Protein AF-A0A164IQ62-F1 (afdb_monomer_lite)

Foldseek 3Di:
DDDDPDDPPPPPDPDDDDDDDPPPVVVVCCVVPVDDDDFDAQVVDPVSVVLLVVLCVVQPAWDAPPDPPGDTGGSLNVSLVVVVVVQVVCVPPPVNCVVPVDHDTHDDSVSSVVNVVVVVVVVVVCVVVVDPPPPPPPPDDPDDDDDDDPDPPPPPPPVPPPDDDDPDDCPPVDDDPDPDDDDDDDDDDDDDDDDDDDDDDDDDDD

Secondary structure (DSSP, 8-state):
-------------------SS-HHHHHHHHHHHS--S----GGG-HHHHHHHHHHHHH--S-B--SSTTPPPB-HHHHHHHHHHHHHHHHHH-HHHHHHH---PPP--HHHHHHHHHHHHHHHHHHHHHT---------S-SSPPPPPP----------------PPP--TT--------PPP---------------PPPP----

Structure (mmCIF, N/CA/C/O backbone):
data_AF-A0A164IQ62-F1
#
_entry.id   AF-A0A164IQ62-F1
#
loop_
_atom_site.group_PDB
_atom_site.id
_atom_site.type_symbol
_atom_site.label_atom_id
_atom_site.label_alt_id
_atom_site.label_comp_id
_atom_site.label_asym_id
_atom_site.label_entity_id
_atom_site.label_seq_id
_atom_site.pdbx_PDB_ins_code
_atom_site.Cartn_x
_atom_site.Cartn_y
_atom_site.Cartn_z
_atom_site.occupancy
_atom_site.B_iso_or_equiv
_atom_site.auth_seq_id
_atom_site.auth_comp_id
_atom_site.auth_asym_id
_atom_site.auth_atom_id
_atom_site.pdbx_PDB_model_num
ATOM 1 N N . ALA A 1 1 ? 5.722 6.082 36.849 1.00 45.12 1 ALA A N 1
ATOM 2 C CA . ALA A 1 1 ? 6.768 5.046 36.787 1.00 45.12 1 ALA A CA 1
ATOM 3 C C . ALA A 1 1 ? 6.306 3.962 35.828 1.00 45.12 1 ALA A C 1
ATOM 5 O O . ALA A 1 1 ? 5.262 3.400 36.099 1.00 45.12 1 ALA A O 1
ATOM 6 N N . TYR A 1 2 ? 6.990 3.796 34.691 1.00 35.50 2 TYR A N 1
ATOM 7 C CA . TYR A 1 2 ? 7.317 2.539 33.993 1.00 35.50 2 TYR A CA 1
ATOM 8 C C . TYR A 1 2 ? 8.105 2.935 32.733 1.00 35.50 2 TYR A C 1
ATOM 10 O O . TYR A 1 2 ? 7.567 3.481 31.775 1.00 35.50 2 TYR A O 1
ATOM 18 N N . TYR A 1 3 ? 9.420 2.751 32.826 1.00 43.00 3 TYR A N 1
ATOM 19 C CA . TYR A 1 3 ? 10.406 2.859 31.755 1.00 43.00 3 TYR A CA 1
ATOM 20 C C . TYR A 1 3 ? 10.262 1.670 30.807 1.00 43.00 3 TYR A C 1
ATOM 22 O O . TYR A 1 3 ? 10.355 0.561 31.315 1.00 43.00 3 TYR A O 1
ATOM 30 N N . ILE A 1 4 ? 10.180 1.885 29.484 1.00 41.50 4 ILE A N 1
ATOM 31 C CA . ILE A 1 4 ? 10.853 1.039 28.473 1.00 41.50 4 ILE A CA 1
ATOM 32 C C . ILE A 1 4 ? 11.205 1.915 27.252 1.00 41.50 4 ILE A C 1
ATOM 34 O O . ILE A 1 4 ? 10.472 1.975 26.269 1.00 41.50 4 ILE A O 1
ATOM 38 N N . PHE A 1 5 ? 12.351 2.597 27.309 1.00 38.94 5 PHE A N 1
ATOM 39 C CA . PHE A 1 5 ? 13.095 2.966 26.103 1.00 38.94 5 PHE A CA 1
ATOM 40 C C . PHE A 1 5 ? 13.865 1.716 25.673 1.00 38.94 5 PHE A C 1
ATOM 42 O O . PHE A 1 5 ? 14.849 1.352 26.313 1.00 38.94 5 PHE A O 1
ATOM 49 N N . THR A 1 6 ? 13.416 1.024 24.627 1.00 41.62 6 THR A N 1
ATOM 50 C CA . THR A 1 6 ? 14.267 0.031 23.964 1.00 41.62 6 THR A CA 1
ATOM 51 C C . THR A 1 6 ? 15.108 0.740 22.915 1.00 41.62 6 THR A C 1
ATOM 53 O O . THR A 1 6 ? 14.620 1.263 21.917 1.00 41.62 6 THR A O 1
ATOM 56 N N . ASN A 1 7 ? 16.395 0.788 23.239 1.00 36.53 7 ASN A N 1
ATOM 57 C CA . ASN A 1 7 ? 17.534 1.109 22.397 1.00 36.53 7 ASN A CA 1
ATOM 58 C C . ASN A 1 7 ? 17.365 0.530 20.981 1.00 36.53 7 ASN A C 1
ATOM 60 O O . ASN A 1 7 ? 17.395 -0.687 20.799 1.00 36.53 7 ASN A O 1
ATOM 64 N N . ILE A 1 8 ? 17.225 1.393 19.976 1.00 41.62 8 ILE A N 1
ATOM 65 C CA . ILE A 1 8 ? 17.477 1.011 18.585 1.00 41.62 8 ILE A CA 1
ATOM 66 C C . ILE A 1 8 ? 18.976 1.210 18.386 1.00 41.62 8 ILE A C 1
ATOM 68 O O . ILE A 1 8 ? 19.434 2.294 18.029 1.00 41.62 8 ILE A O 1
ATOM 72 N N . GLU A 1 9 ? 19.758 0.175 18.694 1.00 38.47 9 GLU A N 1
ATOM 73 C CA . GLU A 1 9 ? 21.160 0.145 18.295 1.00 38.47 9 GLU A CA 1
ATOM 74 C C . GLU A 1 9 ? 21.238 0.234 16.769 1.00 38.47 9 GLU A C 1
ATOM 76 O O . GLU A 1 9 ? 20.681 -0.587 16.033 1.00 38.47 9 GLU A O 1
ATOM 81 N N . ALA A 1 10 ? 21.932 1.265 16.294 1.00 42.97 10 ALA A N 1
ATOM 82 C CA . ALA A 1 10 ? 22.236 1.474 14.893 1.00 42.97 10 ALA A CA 1
ATOM 83 C C . ALA A 1 10 ? 23.062 0.292 14.364 1.00 42.97 10 ALA A C 1
ATOM 85 O O . ALA A 1 10 ? 24.281 0.222 14.533 1.00 42.97 10 ALA A O 1
ATOM 86 N N . PHE A 1 11 ? 22.386 -0.643 13.700 1.00 38.88 11 PHE A N 1
ATOM 87 C CA . PHE A 1 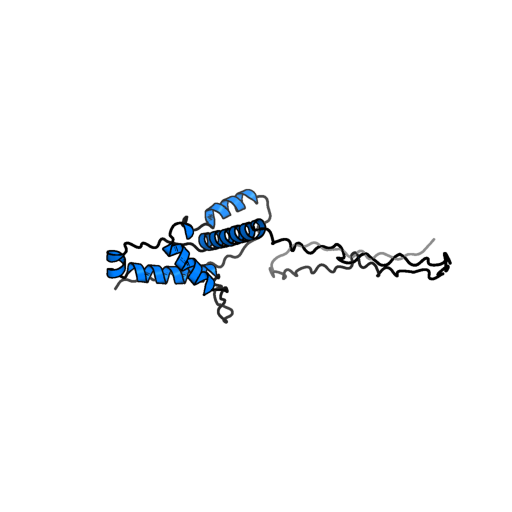11 ? 22.994 -1.821 13.096 1.00 38.88 11 PHE A CA 1
ATOM 88 C C . PHE A 1 11 ? 23.807 -1.398 11.859 1.00 38.88 11 PHE A C 1
ATOM 90 O O . PHE A 1 11 ? 23.338 -1.447 10.719 1.00 38.88 11 PHE A O 1
ATOM 97 N N . LYS A 1 12 ? 25.052 -0.952 12.071 1.00 42.19 12 LYS A N 1
ATOM 98 C CA . LYS A 1 12 ? 26.044 -0.731 11.008 1.00 42.19 12 LYS A CA 1
ATOM 99 C C . LYS A 1 12 ? 26.350 -2.070 10.327 1.00 42.19 12 LYS A C 1
ATOM 101 O O . LYS A 1 12 ? 27.271 -2.783 10.709 1.00 42.19 12 LYS A O 1
ATOM 106 N N . ARG A 1 13 ? 25.586 -2.425 9.288 1.00 41.25 13 ARG A N 1
ATOM 107 C CA . ARG A 1 13 ? 25.905 -3.565 8.414 1.00 41.25 13 ARG A CA 1
ATOM 108 C C . ARG A 1 13 ? 27.118 -3.223 7.551 1.00 41.25 13 ARG A C 1
ATOM 110 O O . ARG A 1 13 ? 26.986 -2.634 6.481 1.00 41.25 13 ARG A O 1
ATOM 117 N N . GLN A 1 14 ? 28.304 -3.617 8.002 1.00 41.56 14 GLN A N 1
ATOM 118 C CA . GLN A 1 14 ? 29.452 -3.787 7.118 1.00 41.56 14 GLN A CA 1
ATOM 119 C C . GLN A 1 14 ? 29.208 -5.032 6.256 1.00 41.56 14 GLN A C 1
ATOM 121 O O . GLN A 1 14 ? 29.200 -6.158 6.746 1.00 41.56 14 GLN A O 1
ATOM 126 N N . PHE A 1 15 ? 28.971 -4.839 4.959 1.00 38.03 15 PHE A N 1
ATOM 127 C CA . PHE A 1 15 ? 28.887 -5.951 4.016 1.00 38.03 15 PHE A CA 1
ATOM 128 C C . PHE A 1 15 ? 30.298 -6.452 3.693 1.00 38.03 15 PHE A C 1
ATOM 130 O O . PHE A 1 15 ? 30.934 -5.977 2.750 1.00 38.03 15 PHE A O 1
ATOM 137 N N . SER A 1 16 ? 30.782 -7.428 4.463 1.00 44.75 16 SER A N 1
ATOM 138 C CA . SER A 1 16 ? 31.948 -8.221 4.069 1.00 44.75 16 SER A CA 1
ATOM 139 C C . SER A 1 16 ? 31.566 -9.101 2.877 1.00 44.75 16 SER A C 1
ATOM 141 O O . SER A 1 16 ? 30.703 -9.976 2.972 1.00 44.75 16 SER A O 1
ATOM 143 N N . ARG A 1 17 ? 32.172 -8.837 1.714 1.00 44.44 17 ARG A N 1
ATOM 144 C CA . ARG A 1 17 ? 32.033 -9.694 0.532 1.00 44.44 17 ARG A CA 1
ATOM 145 C C . ARG A 1 17 ? 32.986 -10.877 0.667 1.00 44.44 17 ARG A C 1
ATOM 147 O O . ARG A 1 17 ? 34.108 -10.821 0.174 1.00 44.44 17 ARG A O 1
ATOM 154 N N . TYR A 1 18 ? 32.520 -11.955 1.289 1.00 41.59 18 TYR A N 1
ATOM 155 C CA . TYR A 1 18 ? 33.201 -13.242 1.194 1.00 41.59 18 TYR A CA 1
ATOM 156 C C . TYR A 1 18 ? 33.068 -13.792 -0.233 1.00 41.59 18 TYR A C 1
ATOM 158 O O . TYR A 1 18 ? 31.967 -13.983 -0.755 1.00 41.59 18 TYR A O 1
ATOM 166 N N . LYS A 1 19 ? 34.215 -14.012 -0.883 1.00 52.00 19 LYS A N 1
ATOM 167 C CA . LYS A 1 19 ? 34.331 -14.836 -2.088 1.00 52.00 19 LYS A CA 1
ATOM 168 C C . LYS A 1 19 ? 34.210 -16.301 -1.665 1.00 52.00 19 LYS A C 1
ATOM 170 O O . LYS A 1 19 ? 35.046 -16.747 -0.892 1.00 52.00 19 LYS A O 1
ATOM 175 N N . SER A 1 20 ? 33.212 -17.011 -2.194 1.00 51.22 20 SER A N 1
ATOM 176 C CA . SER A 1 20 ? 33.228 -18.448 -2.543 1.00 51.22 20 SER A CA 1
ATOM 177 C C . SER A 1 20 ? 31.846 -19.097 -2.346 1.00 51.22 20 SER A C 1
ATOM 179 O O . SER A 1 20 ? 31.269 -19.074 -1.264 1.00 51.22 20 SER A O 1
ATOM 181 N N . GLY A 1 21 ? 31.313 -19.682 -3.422 1.00 51.41 21 GLY A N 1
ATOM 182 C CA . GLY A 1 21 ? 30.577 -20.953 -3.380 1.00 51.41 21 GLY A CA 1
ATOM 183 C C . GLY A 1 21 ? 29.133 -21.039 -2.865 1.00 51.41 21 GLY A C 1
ATOM 184 O O . GLY A 1 21 ? 28.559 -22.113 -3.001 1.00 51.41 21 GLY A O 1
ATOM 185 N N . HIS A 1 22 ? 28.507 -20.006 -2.289 1.00 52.81 22 HIS A N 1
ATOM 186 C CA . HIS A 1 22 ? 27.165 -20.136 -1.663 1.00 52.81 22 HIS A CA 1
ATOM 187 C C . HIS A 1 22 ? 26.100 -19.154 -2.186 1.00 52.81 22 HIS A C 1
ATOM 189 O O . HIS A 1 22 ? 25.271 -18.653 -1.431 1.00 52.81 22 HIS A O 1
ATOM 195 N N . LEU A 1 23 ? 26.062 -18.890 -3.496 1.00 58.72 23 LEU A N 1
ATOM 196 C CA . LEU A 1 23 ? 25.044 -18.002 -4.088 1.00 58.72 23 LEU A CA 1
ATOM 197 C C . LEU A 1 23 ? 23.604 -18.467 -3.795 1.00 58.72 23 LEU A C 1
ATOM 199 O O . LEU A 1 23 ? 22.754 -17.638 -3.478 1.00 58.72 23 LEU A O 1
ATOM 203 N N . GLY A 1 24 ? 23.34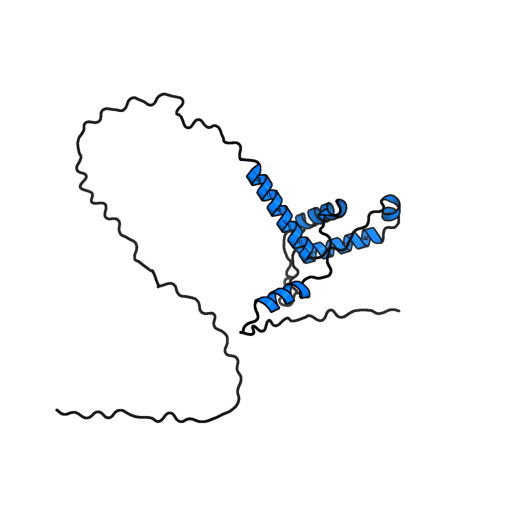6 -19.779 -3.835 1.00 59.22 24 GLY A N 1
ATOM 204 C CA . GLY A 1 24 ? 22.019 -20.345 -3.566 1.00 59.22 24 GLY A CA 1
ATOM 205 C C . GLY A 1 24 ? 21.612 -20.267 -2.094 1.00 59.22 24 GLY A C 1
ATOM 206 O O . GLY A 1 24 ? 20.539 -19.769 -1.777 1.00 59.22 24 GLY A O 1
ATOM 207 N N . GLN A 1 25 ? 22.490 -20.683 -1.177 1.00 61.72 25 GLN A N 1
ATOM 208 C CA . GLN A 1 25 ? 22.178 -20.688 0.256 1.00 61.72 25 GLN A CA 1
ATOM 209 C C . GLN A 1 25 ? 22.067 -19.276 0.833 1.00 61.72 25 GLN A C 1
ATOM 211 O O . GLN A 1 25 ? 21.203 -19.027 1.667 1.00 61.72 25 GLN A O 1
ATOM 216 N N . GLU A 1 26 ? 22.885 -18.329 0.370 1.00 58.50 26 GLU A N 1
ATOM 217 C CA . GLU A 1 26 ? 22.769 -16.930 0.784 1.00 58.50 26 GLU A CA 1
ATOM 218 C C . GLU A 1 26 ? 21.533 -16.254 0.178 1.00 58.50 26 GLU A C 1
ATOM 220 O O . GLU A 1 26 ? 20.931 -15.407 0.832 1.00 58.50 26 GLU A O 1
ATOM 225 N N . ALA A 1 27 ? 21.087 -16.647 -1.023 1.00 58.16 27 ALA A N 1
ATOM 226 C CA . ALA A 1 27 ? 19.799 -16.207 -1.561 1.00 58.16 27 ALA A CA 1
ATOM 227 C C . ALA A 1 27 ? 18.627 -16.753 -0.729 1.00 58.16 27 ALA A C 1
ATOM 229 O O . ALA A 1 27 ? 17.764 -15.977 -0.323 1.00 58.16 27 ALA A O 1
ATOM 230 N N . THR A 1 28 ? 18.635 -18.044 -0.385 1.00 56.97 28 THR A N 1
ATOM 231 C CA . THR A 1 28 ? 17.611 -18.666 0.471 1.00 56.97 28 THR A CA 1
ATOM 232 C C . THR A 1 28 ? 17.599 -18.065 1.878 1.00 56.97 28 THR A C 1
ATOM 234 O O . THR A 1 28 ? 16.533 -17.716 2.386 1.00 56.97 28 THR A O 1
ATOM 237 N N . LYS A 1 29 ? 18.770 -17.854 2.494 1.00 57.69 29 LYS A N 1
ATOM 238 C CA . LYS A 1 29 ? 18.884 -17.164 3.787 1.00 57.69 29 LYS A CA 1
ATOM 239 C C . LYS A 1 29 ? 18.407 -15.719 3.689 1.00 57.69 29 LYS A C 1
ATOM 241 O O . LYS A 1 29 ? 17.693 -15.274 4.575 1.00 57.69 29 LYS A O 1
ATOM 246 N N . ARG A 1 30 ? 18.713 -14.983 2.614 1.00 55.97 30 ARG A N 1
ATOM 247 C CA . ARG A 1 30 ? 18.157 -13.634 2.395 1.00 55.97 30 ARG A CA 1
ATOM 248 C C . ARG A 1 30 ? 16.632 -13.668 2.276 1.00 55.97 30 ARG A C 1
ATOM 250 O O . ARG A 1 30 ? 15.984 -12.850 2.916 1.00 55.97 30 ARG A O 1
ATOM 257 N N . CYS A 1 31 ? 16.052 -14.632 1.559 1.00 54.91 31 CYS A N 1
ATOM 258 C CA . CYS A 1 31 ? 14.596 -14.793 1.476 1.00 54.91 31 CYS A CA 1
ATOM 259 C C . CYS A 1 31 ? 13.945 -15.020 2.849 1.00 54.91 31 CYS A C 1
ATOM 261 O O . CYS A 1 31 ? 12.863 -14.493 3.090 1.00 54.91 31 CYS A O 1
ATOM 263 N N . PHE A 1 32 ? 14.607 -15.753 3.748 1.00 51.09 32 PHE A N 1
ATOM 264 C CA . PHE A 1 32 ? 14.069 -16.067 5.074 1.00 51.09 32 PHE A CA 1
ATOM 265 C C . PHE A 1 32 ? 14.390 -15.014 6.150 1.00 51.09 32 PHE A C 1
ATOM 267 O O . PHE A 1 32 ? 13.616 -14.834 7.081 1.00 51.09 32 PHE A O 1
ATOM 274 N N . VAL A 1 33 ? 15.515 -14.300 6.030 1.00 53.16 33 VAL A N 1
ATOM 275 C CA . VAL A 1 33 ? 16.053 -13.414 7.082 1.00 53.16 33 VAL A CA 1
ATOM 276 C C . VAL A 1 33 ? 15.764 -11.929 6.819 1.00 53.16 33 VAL A C 1
ATOM 278 O O . VAL A 1 33 ? 15.836 -11.125 7.745 1.00 53.16 33 VAL A O 1
ATOM 281 N N . SER A 1 34 ? 15.402 -11.518 5.594 1.00 52.97 34 SER A N 1
ATOM 282 C CA . SER A 1 34 ? 15.080 -10.103 5.309 1.00 52.97 34 SER A CA 1
ATOM 283 C C . SER A 1 34 ? 13.588 -9.774 5.218 1.00 52.97 34 SER A C 1
ATOM 285 O O . SER A 1 34 ? 13.234 -8.609 5.046 1.00 52.97 34 SER A O 1
ATOM 287 N N . GLY A 1 35 ? 12.705 -10.769 5.301 1.00 52.31 35 GLY A N 1
ATOM 288 C CA . GLY A 1 35 ? 11.263 -10.554 5.308 1.00 52.31 35 GLY A CA 1
ATOM 289 C C . GLY A 1 35 ? 10.756 -10.437 6.737 1.00 52.31 35 GLY A C 1
ATOM 290 O O . GLY A 1 35 ? 10.571 -11.454 7.393 1.00 52.31 35 GLY A O 1
ATOM 291 N N . GLY A 1 36 ? 10.520 -9.216 7.226 1.00 58.94 36 GLY A N 1
ATOM 292 C CA . GLY A 1 36 ? 9.733 -9.024 8.450 1.00 58.94 36 GLY A CA 1
ATOM 293 C C . GLY A 1 36 ? 8.388 -9.763 8.375 1.00 58.94 36 GLY A C 1
ATOM 294 O O . GLY A 1 36 ? 7.945 -10.119 7.280 1.00 58.94 36 GLY A O 1
ATOM 295 N N . SER A 1 37 ? 7.752 -9.991 9.531 1.00 59.12 37 SER A N 1
ATOM 296 C CA . SER A 1 37 ? 6.530 -10.798 9.695 1.00 59.12 37 SER A CA 1
ATOM 297 C C . SER A 1 37 ? 5.554 -10.654 8.525 1.00 59.12 37 SER A C 1
ATOM 299 O O . SER A 1 37 ? 5.267 -9.518 8.149 1.00 59.12 37 SER A O 1
ATOM 301 N N . PRO A 1 38 ? 5.025 -11.747 7.948 1.00 61.34 38 PRO A N 1
ATOM 302 C CA . PRO A 1 38 ? 4.181 -11.678 6.759 1.00 61.34 38 PRO A CA 1
ATOM 303 C C . PRO A 1 38 ? 3.040 -10.677 6.968 1.00 61.34 38 PRO A C 1
ATOM 305 O O . PRO A 1 38 ? 2.222 -10.818 7.873 1.00 61.34 38 PRO A O 1
ATOM 308 N N . SER A 1 39 ? 3.023 -9.632 6.143 1.00 77.38 39 SER A N 1
ATOM 309 C CA . SER A 1 39 ? 2.029 -8.564 6.205 1.00 77.38 39 SER A CA 1
ATOM 310 C C . SER A 1 39 ? 1.097 -8.661 5.007 1.00 77.38 39 SER A C 1
ATOM 312 O O . SER A 1 39 ? 1.530 -8.950 3.887 1.00 77.38 39 SER A O 1
ATOM 314 N N . LEU A 1 40 ? -0.192 -8.429 5.257 1.00 86.44 40 LEU A N 1
ATOM 315 C CA . LEU A 1 40 ? -1.224 -8.431 4.229 1.00 86.44 40 LEU A CA 1
ATOM 316 C C . LEU A 1 40 ? -1.021 -7.244 3.273 1.00 86.44 40 LEU A C 1
ATOM 318 O O . LEU A 1 40 ? -0.678 -6.147 3.719 1.00 86.44 40 LEU A O 1
ATOM 322 N N . PRO A 1 41 ? -1.243 -7.421 1.959 1.00 87.31 41 PRO A N 1
ATOM 323 C CA . PRO A 1 41 ? -1.184 -6.305 1.030 1.00 87.31 41 PRO A CA 1
ATOM 324 C C . PRO A 1 41 ? -2.359 -5.342 1.271 1.00 87.31 41 PRO A C 1
ATOM 326 O O .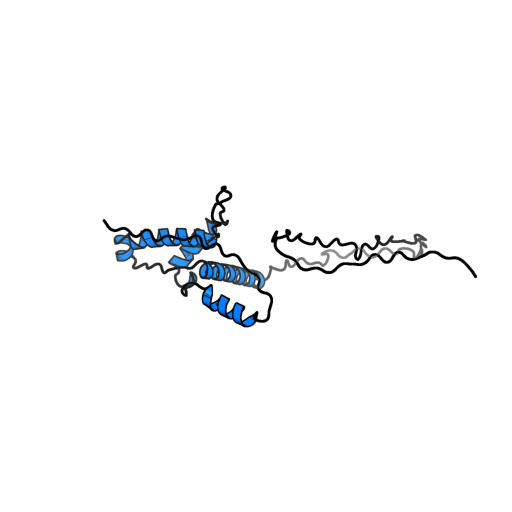 PRO A 1 41 ? -3.452 -5.802 1.620 1.00 87.31 41 PRO A O 1
ATOM 329 N N . PRO A 1 42 ? -2.181 -4.029 1.023 1.00 92.00 42 PRO A N 1
ATOM 330 C CA . PRO A 1 42 ? -3.231 -3.026 1.212 1.00 92.00 42 PRO A CA 1
ATOM 331 C C . PRO A 1 42 ? -4.564 -3.374 0.537 1.00 92.00 42 PRO A C 1
ATOM 333 O O . PRO A 1 42 ? -5.613 -3.153 1.130 1.00 92.00 42 PRO A O 1
ATOM 336 N N . SER A 1 43 ? -4.543 -4.038 -0.625 1.00 91.06 43 SER A N 1
ATOM 337 C CA . SER A 1 43 ? -5.755 -4.464 -1.348 1.00 91.06 43 SER A CA 1
ATOM 338 C C . SER A 1 43 ? -6.665 -5.453 -0.602 1.00 91.06 43 SER A C 1
ATOM 340 O O . SER A 1 43 ? -7.743 -5.771 -1.097 1.00 91.06 43 SER A O 1
ATOM 342 N N . LYS A 1 44 ? -6.277 -5.969 0.575 1.00 91.00 44 LYS A N 1
ATOM 343 C CA . LYS A 1 44 ? -7.171 -6.787 1.416 1.00 91.00 44 LYS A CA 1
ATOM 344 C C . LYS A 1 44 ? -8.253 -5.972 2.131 1.00 91.00 44 LYS A C 1
ATOM 346 O O . LYS A 1 44 ? -9.261 -6.553 2.514 1.00 91.00 44 LYS A O 1
ATOM 351 N N . SER A 1 45 ? -8.081 -4.660 2.295 1.00 92.25 45 SER A N 1
ATOM 352 C CA . SER A 1 45 ? -9.104 -3.773 2.860 1.00 92.25 45 SER A CA 1
ATOM 353 C C . SER A 1 45 ? -9.187 -2.489 2.050 1.00 92.25 45 SER A C 1
ATOM 355 O O . SER A 1 45 ? -8.179 -1.823 1.841 1.00 92.25 45 SER A O 1
ATOM 357 N N . ARG A 1 46 ? -10.398 -2.101 1.636 1.00 92.81 46 ARG A N 1
ATOM 358 C CA . ARG A 1 46 ? -10.610 -0.880 0.839 1.00 92.81 46 ARG A CA 1
ATOM 359 C C . ARG A 1 46 ? -10.221 0.387 1.585 1.00 92.81 46 ARG A C 1
ATOM 361 O O . ARG A 1 46 ? -9.689 1.305 0.975 1.00 92.81 46 ARG A O 1
ATOM 368 N N . VAL A 1 47 ? -10.431 0.412 2.900 1.00 93.31 47 VAL A N 1
ATOM 369 C CA . VAL A 1 47 ? -10.025 1.540 3.747 1.00 93.31 47 VAL A CA 1
ATOM 370 C C . VAL A 1 47 ? -8.502 1.638 3.792 1.00 93.31 47 VAL A C 1
ATOM 372 O O . VAL A 1 47 ? -7.941 2.710 3.592 1.00 93.31 47 VAL A O 1
ATOM 375 N N . VAL A 1 48 ? -7.826 0.505 3.997 1.00 93.94 48 VAL A N 1
ATOM 376 C CA . VAL A 1 48 ? -6.361 0.456 4.036 1.00 93.94 48 VAL A CA 1
ATOM 377 C C . VAL A 1 48 ? -5.764 0.839 2.683 1.00 93.94 48 VAL A C 1
ATOM 379 O O . VAL A 1 48 ? -4.857 1.662 2.623 1.00 93.94 48 VAL A O 1
ATOM 382 N N . GLU A 1 49 ? -6.298 0.284 1.596 1.00 94.62 49 GLU A N 1
ATOM 383 C CA . GLU A 1 49 ? -5.911 0.617 0.228 1.00 94.62 49 GLU A CA 1
ATOM 384 C C . GLU A 1 49 ? -6.063 2.116 -0.053 1.00 94.62 49 GLU A C 1
ATOM 386 O O . GLU A 1 49 ? -5.106 2.739 -0.509 1.00 94.62 49 GLU A O 1
ATOM 391 N N . ALA A 1 50 ? -7.210 2.712 0.287 1.00 94.75 50 ALA A N 1
ATOM 392 C CA . ALA A 1 50 ? -7.463 4.137 0.089 1.00 94.75 50 ALA A CA 1
ATOM 393 C C . ALA A 1 50 ? -6.469 5.020 0.861 1.00 94.75 50 ALA A C 1
ATOM 395 O O . ALA A 1 50 ? -5.883 5.932 0.277 1.00 94.75 50 ALA A O 1
ATOM 396 N N . ILE A 1 51 ? -6.215 4.708 2.138 1.00 94.81 51 ILE A N 1
ATOM 397 C CA . ILE A 1 51 ? -5.223 5.426 2.953 1.00 94.81 51 ILE A CA 1
ATOM 398 C C . ILE A 1 51 ? -3.831 5.298 2.326 1.00 94.81 51 ILE A C 1
ATOM 400 O O . ILE A 1 51 ? -3.124 6.293 2.176 1.00 94.81 51 ILE A O 1
ATOM 404 N N . CYS A 1 52 ? -3.424 4.090 1.926 1.00 94.31 52 CYS A N 1
ATOM 405 C CA . CYS A 1 52 ? -2.119 3.873 1.309 1.00 94.31 52 CYS A CA 1
ATOM 406 C C . CYS A 1 52 ? -1.968 4.627 -0.018 1.00 94.31 52 CYS A C 1
ATOM 408 O O . CYS A 1 52 ? -0.915 5.218 -0.243 1.00 94.31 52 CYS A O 1
ATOM 410 N N . VAL A 1 53 ? -2.990 4.645 -0.880 1.00 94.38 53 VAL A N 1
ATOM 411 C CA . VAL A 1 53 ? -2.978 5.426 -2.131 1.00 94.38 53 VAL A CA 1
ATOM 412 C C . VAL A 1 53 ? -2.845 6.920 -1.839 1.00 94.38 53 VAL A C 1
ATOM 414 O O . VAL A 1 53 ? -1.996 7.583 -2.433 1.00 94.38 53 VAL A O 1
ATOM 417 N N . GLN A 1 54 ? -3.616 7.441 -0.884 1.00 96.12 54 GLN A N 1
ATOM 418 C CA . GLN A 1 54 ? -3.554 8.849 -0.498 1.00 96.12 54 GLN A CA 1
ATOM 419 C C . GLN A 1 54 ? -2.163 9.235 0.026 1.00 96.12 54 GLN A C 1
ATOM 421 O O . GLN A 1 54 ? -1.571 10.202 -0.451 1.00 96.12 54 GLN A O 1
ATOM 426 N N . LEU A 1 55 ? -1.595 8.433 0.932 1.00 95.00 55 LEU A N 1
ATOM 427 C CA . LEU A 1 55 ? -0.249 8.661 1.466 1.00 95.00 55 LEU A CA 1
ATOM 428 C C . LEU A 1 55 ? 0.840 8.530 0.394 1.00 95.00 55 LEU A C 1
ATOM 430 O O . LEU A 1 55 ? 1.841 9.238 0.450 1.00 95.00 55 LEU A O 1
ATOM 434 N N . MET A 1 56 ? 0.671 7.638 -0.587 1.00 92.75 56 MET A N 1
ATOM 435 C CA . MET A 1 56 ? 1.610 7.511 -1.707 1.00 92.75 56 MET A CA 1
ATOM 436 C C . MET A 1 56 ? 1.608 8.740 -2.617 1.00 92.75 56 MET A C 1
ATOM 438 O O . MET A 1 56 ? 2.671 9.085 -3.140 1.00 92.75 56 MET A O 1
ATOM 442 N N . ASN A 1 57 ? 0.453 9.387 -2.792 1.00 93.06 57 ASN A N 1
ATOM 443 C CA . ASN A 1 57 ? 0.324 10.620 -3.568 1.00 93.06 57 ASN A CA 1
ATOM 444 C C . ASN A 1 57 ? 0.914 11.826 -2.822 1.00 93.06 57 ASN A C 1
ATOM 446 O O . ASN A 1 57 ? 1.541 12.680 -3.440 1.00 93.06 57 ASN A O 1
ATOM 450 N N . GLU A 1 58 ? 0.766 11.875 -1.495 1.00 94.06 58 GLU A N 1
ATOM 451 C CA . GLU A 1 58 ? 1.351 12.927 -0.652 1.00 94.06 58 GLU A CA 1
ATOM 452 C C . GLU A 1 58 ? 2.879 12.774 -0.513 1.00 94.06 58 GLU A C 1
ATOM 454 O O . GLU A 1 58 ? 3.634 13.743 -0.602 1.00 94.06 58 GLU A O 1
ATOM 459 N N . ILE A 1 59 ? 3.363 11.542 -0.320 1.00 91.69 59 ILE A N 1
ATOM 460 C CA . ILE A 1 59 ? 4.777 11.235 -0.077 1.00 91.69 59 ILE A CA 1
ATOM 461 C C . ILE A 1 59 ? 5.410 10.712 -1.367 1.00 91.69 59 ILE A C 1
ATOM 463 O O . ILE A 1 59 ? 5.473 9.505 -1.620 1.00 91.69 59 ILE A O 1
ATOM 467 N N . THR A 1 60 ? 5.929 11.627 -2.182 1.00 87.94 60 THR A N 1
ATOM 468 C CA . THR A 1 60 ? 6.517 11.305 -3.493 1.00 87.94 60 THR A CA 1
ATOM 469 C C . THR A 1 60 ? 7.981 10.869 -3.420 1.00 87.94 60 THR A C 1
ATOM 471 O O . THR A 1 60 ? 8.414 10.047 -4.228 1.00 87.94 60 THR A O 1
ATOM 474 N N . SER A 1 61 ? 8.746 11.350 -2.434 1.00 82.88 61 SER A N 1
ATOM 475 C CA . SER A 1 61 ? 10.198 11.151 -2.367 1.00 82.88 61 SER A CA 1
ATOM 476 C C . SER A 1 61 ? 10.693 10.539 -1.044 1.00 82.88 61 SER A C 1
ATOM 478 O O . SER A 1 61 ? 10.125 10.783 0.032 1.00 82.88 61 SER A O 1
ATOM 480 N N . PRO A 1 62 ? 11.767 9.722 -1.096 1.00 84.88 62 PRO A N 1
ATOM 481 C CA . PRO A 1 62 ? 12.504 9.328 0.100 1.00 84.88 62 PRO A CA 1
ATOM 482 C C . PRO A 1 62 ? 13.159 10.558 0.737 1.00 84.88 62 PRO A C 1
ATOM 484 O O . PRO A 1 62 ? 13.493 11.523 0.050 1.00 84.88 62 PRO A O 1
ATOM 487 N N . THR A 1 63 ? 13.369 10.521 2.051 1.00 81.38 63 THR A N 1
ATOM 488 C CA . THR A 1 63 ? 13.960 11.650 2.778 1.00 81.38 63 THR A CA 1
ATOM 489 C C . THR A 1 63 ? 15.313 11.261 3.337 1.00 81.38 63 THR A C 1
ATOM 491 O O . THR A 1 63 ? 15.467 10.244 4.009 1.00 81.38 63 THR A O 1
ATOM 494 N N . ARG A 1 64 ? 16.290 12.129 3.099 1.00 74.06 64 ARG A N 1
ATOM 495 C CA . ARG A 1 64 ? 17.539 12.175 3.848 1.00 74.06 64 ARG A CA 1
ATOM 496 C C . ARG A 1 64 ? 17.525 13.503 4.587 1.00 74.06 64 ARG A C 1
ATOM 498 O O . ARG A 1 64 ? 17.296 14.528 3.944 1.00 74.06 64 ARG A O 1
ATOM 505 N N . LYS A 1 65 ? 17.682 13.516 5.914 1.00 70.31 65 LYS A N 1
ATOM 506 C CA . LYS A 1 65 ? 17.809 14.814 6.595 1.00 70.31 65 LYS A CA 1
ATOM 507 C C . LYS A 1 65 ? 19.125 15.456 6.117 1.00 70.31 65 LYS A C 1
ATOM 509 O O . LYS A 1 65 ? 20.046 14.767 5.685 1.00 70.31 65 LYS A O 1
ATOM 514 N N . SER A 1 66 ? 19.210 16.782 6.128 1.00 65.00 66 SER A N 1
ATOM 515 C CA . SER A 1 66 ? 20.361 17.516 5.570 1.00 65.00 66 SER A CA 1
ATOM 516 C C . SER A 1 66 ? 21.696 17.188 6.253 1.00 65.00 66 SER A C 1
ATOM 518 O O . SER A 1 66 ? 22.756 17.441 5.687 1.00 65.00 66 SER A O 1
ATOM 520 N N . ASN A 1 67 ? 21.660 16.609 7.455 1.00 70.50 67 ASN A N 1
ATOM 521 C CA . ASN A 1 67 ? 22.857 16.269 8.211 1.00 70.50 67 ASN A CA 1
ATOM 522 C C . ASN A 1 67 ? 23.522 14.999 7.669 1.00 70.50 67 ASN A C 1
ATOM 524 O O . ASN A 1 67 ? 22.861 13.996 7.383 1.00 70.50 67 ASN A O 1
ATOM 528 N N . LYS A 1 68 ? 24.855 15.049 7.576 1.00 62.78 68 LYS A N 1
ATOM 529 C CA . LYS A 1 68 ? 25.728 13.984 7.056 1.00 62.78 68 LYS A CA 1
ATOM 530 C C . LYS A 1 68 ? 25.561 12.651 7.803 1.00 62.78 68 LYS A C 1
ATOM 532 O O . LYS A 1 68 ? 25.683 11.604 7.172 1.00 62.78 68 LYS A O 1
ATOM 537 N N . ASP A 1 69 ? 25.179 12.717 9.080 1.00 69.12 69 ASP A N 1
ATOM 538 C CA . ASP A 1 69 ? 24.930 11.569 9.967 1.00 69.12 69 ASP A CA 1
ATOM 539 C C . ASP A 1 69 ? 23.461 11.136 10.037 1.00 69.12 69 ASP A C 1
ATOM 541 O O . ASP A 1 69 ? 23.099 10.264 10.824 1.00 69.12 69 ASP A O 1
ATOM 545 N N . SER A 1 70 ? 22.579 11.754 9.251 1.00 67.75 70 SER A N 1
ATOM 546 C CA . SER A 1 70 ? 21.170 11.398 9.315 1.00 67.75 70 SER A CA 1
ATOM 547 C C . SER A 1 70 ? 20.866 10.078 8.617 1.00 67.75 70 SER A C 1
ATOM 549 O O . SER A 1 70 ? 21.336 9.794 7.510 1.00 67.75 70 SER A O 1
ATOM 551 N N . GLU A 1 71 ? 20.030 9.288 9.284 1.00 79.19 71 GLU A N 1
ATOM 552 C CA . GLU A 1 71 ? 19.549 8.016 8.776 1.00 79.19 71 GLU A CA 1
ATOM 553 C C . GLU A 1 71 ? 18.704 8.227 7.514 1.00 79.19 71 GLU A C 1
ATOM 555 O O . GLU A 1 71 ? 17.807 9.075 7.458 1.00 79.19 71 GLU A O 1
ATOM 560 N N . TYR A 1 72 ? 19.028 7.462 6.471 1.00 81.88 72 TYR A N 1
ATOM 561 C CA . TYR A 1 72 ? 18.235 7.415 5.253 1.00 81.88 72 TYR A CA 1
ATOM 562 C C . TYR A 1 72 ? 16.897 6.744 5.559 1.00 81.88 72 TYR A C 1
ATOM 564 O O . TYR A 1 72 ? 16.871 5.584 5.967 1.00 81.88 72 TYR A O 1
ATOM 572 N N . VAL A 1 73 ? 15.793 7.444 5.298 1.00 84.06 73 VAL A N 1
ATOM 573 C CA . VAL A 1 73 ? 14.455 6.864 5.419 1.00 84.06 73 VAL A CA 1
ATOM 574 C C . VAL A 1 73 ? 13.882 6.671 4.024 1.00 84.06 73 VAL A C 1
ATOM 576 O O . VAL A 1 73 ? 13.707 7.624 3.254 1.00 84.06 73 VAL A O 1
ATOM 579 N N . SER A 1 74 ? 13.579 5.419 3.691 1.00 89.06 74 SER A N 1
ATOM 580 C CA . SER A 1 74 ? 12.963 5.082 2.414 1.00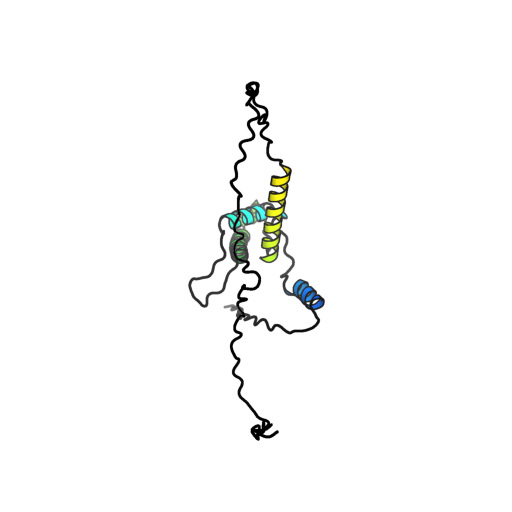 89.06 74 SER A CA 1
ATOM 581 C C . SER A 1 74 ? 11.580 5.735 2.281 1.00 89.06 74 SER A C 1
ATOM 583 O O . SER A 1 74 ? 10.896 6.032 3.266 1.00 89.06 74 SER A O 1
ATOM 585 N N . ARG A 1 75 ? 11.129 5.933 1.037 1.00 91.69 75 ARG A N 1
ATOM 586 C CA . ARG A 1 75 ? 9.785 6.464 0.745 1.00 91.69 75 ARG A CA 1
ATOM 587 C C . ARG A 1 75 ? 8.699 5.625 1.428 1.00 91.69 75 ARG A C 1
ATOM 589 O O . ARG A 1 75 ? 7.822 6.168 2.092 1.00 91.69 75 ARG A O 1
ATOM 596 N N . TYR A 1 76 ? 8.787 4.303 1.294 1.00 91.62 76 TYR A N 1
ATOM 597 C CA . TYR A 1 76 ? 7.820 3.369 1.867 1.00 91.62 76 TYR A CA 1
ATOM 598 C C . TYR A 1 76 ? 7.887 3.326 3.397 1.00 91.62 76 TYR A C 1
ATOM 600 O O . TYR A 1 76 ? 6.840 3.233 4.030 1.00 91.62 76 TYR A O 1
ATOM 608 N N . GLY A 1 77 ? 9.072 3.475 3.998 1.00 90.12 77 GLY A N 1
ATOM 609 C CA . GLY A 1 77 ? 9.228 3.571 5.450 1.00 90.12 77 GLY A CA 1
ATOM 610 C C . GLY A 1 77 ? 8.495 4.785 6.023 1.00 90.12 77 GLY A C 1
ATOM 611 O O . GLY A 1 77 ? 7.778 4.666 7.014 1.00 90.12 77 GLY A O 1
ATOM 612 N N . ARG A 1 78 ? 8.567 5.938 5.340 1.00 91.69 78 ARG A N 1
ATOM 613 C CA . ARG A 1 78 ? 7.789 7.136 5.709 1.00 91.69 78 ARG A CA 1
ATOM 614 C C . ARG A 1 78 ? 6.282 6.909 5.615 1.00 91.69 78 ARG A C 1
ATOM 616 O O . ARG A 1 78 ? 5.549 7.333 6.504 1.00 91.69 78 ARG A O 1
ATOM 623 N N . ILE A 1 79 ? 5.824 6.246 4.553 1.00 94.00 79 ILE A N 1
ATOM 624 C CA . ILE A 1 79 ? 4.398 5.941 4.369 1.00 94.00 79 ILE A CA 1
ATOM 625 C C . ILE A 1 79 ? 3.904 5.007 5.476 1.00 94.00 79 ILE A C 1
ATOM 627 O O . ILE A 1 79 ? 2.864 5.270 6.068 1.00 94.00 79 ILE A O 1
ATOM 631 N N . VAL A 1 80 ? 4.660 3.953 5.795 1.00 93.06 80 VAL A N 1
ATOM 632 C CA . VAL A 1 80 ? 4.315 3.019 6.878 1.00 93.06 80 VAL A CA 1
ATOM 633 C C . VAL A 1 80 ? 4.276 3.731 8.229 1.00 93.06 80 VAL A C 1
ATOM 635 O O . VAL A 1 80 ? 3.363 3.486 9.012 1.00 93.06 80 VAL A O 1
ATOM 638 N N . LEU A 1 81 ? 5.209 4.650 8.493 1.00 92.31 81 LEU A N 1
ATOM 639 C CA . LEU A 1 81 ? 5.209 5.453 9.715 1.00 92.31 81 LEU A CA 1
ATOM 640 C C . LEU A 1 81 ? 3.930 6.296 9.832 1.00 92.31 81 LEU A C 1
ATOM 642 O O . LEU A 1 81 ? 3.226 6.193 10.833 1.00 92.31 81 LEU A O 1
ATOM 646 N N . ARG A 1 82 ? 3.572 7.047 8.784 1.00 93.88 82 ARG A N 1
ATOM 647 C CA . ARG A 1 82 ? 2.344 7.866 8.762 1.00 93.88 82 ARG A CA 1
ATOM 648 C C . ARG A 1 82 ? 1.075 7.020 8.837 1.00 93.88 82 ARG A C 1
ATOM 650 O O . ARG A 1 82 ? 0.127 7.377 9.527 1.00 93.88 82 ARG A O 1
ATOM 657 N N . TYR A 1 83 ? 1.065 5.863 8.184 1.00 95.06 83 TYR A N 1
ATOM 658 C CA . TYR A 1 83 ? -0.022 4.898 8.302 1.00 95.06 83 TYR A CA 1
ATOM 659 C C . TYR A 1 83 ? -0.181 4.385 9.741 1.00 95.06 83 TYR A C 1
ATOM 661 O O . TYR A 1 83 ? -1.302 4.291 10.235 1.00 95.06 83 TYR A O 1
ATOM 669 N N . ASN A 1 84 ? 0.923 4.086 10.432 1.00 93.12 84 ASN A N 1
ATOM 670 C CA . ASN A 1 84 ? 0.886 3.635 11.823 1.00 93.12 84 ASN A CA 1
ATOM 671 C C . ASN A 1 84 ? 0.370 4.732 12.768 1.00 93.12 84 ASN A C 1
ATOM 673 O O . ASN A 1 84 ? -0.373 4.412 13.694 1.00 93.12 84 ASN A O 1
ATOM 677 N N . GLU A 1 85 ? 0.695 6.006 12.517 1.00 94.31 85 GLU A N 1
ATOM 678 C CA . GLU A 1 85 ? 0.100 7.145 13.235 1.00 94.31 85 GLU A CA 1
ATOM 679 C C . GLU A 1 85 ? -1.425 7.168 13.056 1.00 94.31 85 GLU A C 1
ATOM 681 O O . GLU A 1 85 ? -2.163 7.173 14.038 1.00 94.31 85 GLU A O 1
ATOM 686 N N . ILE A 1 86 ? -1.913 7.093 11.810 1.00 93.62 86 ILE A N 1
ATOM 687 C CA . ILE A 1 86 ? -3.355 7.053 11.508 1.00 93.62 86 ILE A CA 1
ATOM 688 C C . ILE A 1 86 ? -4.019 5.852 12.186 1.00 93.62 86 ILE A C 1
ATOM 690 O O . ILE A 1 86 ? -5.046 5.999 12.845 1.00 93.62 86 ILE A O 1
ATOM 694 N N . LYS A 1 87 ? -3.419 4.664 12.072 1.00 93.19 87 LYS A N 1
ATOM 695 C CA . LYS A 1 87 ? -3.895 3.447 12.734 1.00 93.19 87 LYS A CA 1
ATOM 696 C C . LYS A 1 87 ? -4.000 3.634 14.244 1.00 93.19 87 LYS A C 1
ATOM 698 O O . LYS A 1 87 ? -4.987 3.191 14.830 1.00 93.19 87 LYS A O 1
ATOM 703 N N . HIS A 1 88 ? -3.019 4.287 14.863 1.00 92.44 88 HIS A N 1
ATOM 704 C CA . HIS A 1 88 ? -3.061 4.598 16.285 1.00 92.44 88 HIS A CA 1
ATOM 705 C C . HIS A 1 88 ? -4.236 5.526 16.609 1.00 92.44 88 HIS A C 1
ATOM 707 O O . HIS A 1 88 ? -5.048 5.175 17.456 1.00 92.44 88 HIS A O 1
ATOM 713 N N . TYR A 1 89 ? -4.404 6.639 15.890 1.00 92.81 89 TYR A N 1
ATOM 714 C CA . TYR A 1 89 ? -5.524 7.562 16.117 1.00 92.81 89 TYR A CA 1
ATOM 715 C C . TYR A 1 89 ? -6.897 6.903 15.951 1.00 92.81 89 TYR A C 1
ATOM 717 O O . TYR A 1 89 ? -7.793 7.143 16.759 1.00 92.81 89 TYR A O 1
ATOM 725 N N . VAL A 1 90 ? -7.054 6.037 14.948 1.00 91.25 90 VAL A N 1
ATOM 726 C CA . VAL A 1 90 ? -8.289 5.265 14.748 1.00 91.25 90 VAL A CA 1
ATOM 727 C C . VAL A 1 90 ? -8.519 4.302 15.911 1.00 91.25 90 VAL A C 1
ATOM 729 O O . VAL A 1 90 ? -9.630 4.231 16.422 1.00 91.25 90 VAL A O 1
ATOM 732 N N . SER A 1 91 ? -7.471 3.611 16.369 1.00 89.44 91 SER A N 1
ATOM 733 C CA . SER A 1 91 ? -7.570 2.649 17.477 1.00 89.44 91 SER A CA 1
ATOM 734 C C . SER A 1 91 ? -7.872 3.319 18.823 1.00 89.44 91 SER A C 1
ATOM 736 O O . SER A 1 91 ? -8.492 2.706 19.682 1.00 89.44 91 SER A O 1
ATOM 738 N N . GLN A 1 92 ? -7.440 4.569 19.013 1.00 90.69 92 GLN A N 1
ATOM 739 C CA . GLN A 1 92 ? -7.708 5.337 20.233 1.00 90.69 92 GLN A CA 1
ATOM 740 C C . GLN A 1 92 ? -9.094 5.996 20.238 1.00 90.69 92 GLN A C 1
ATOM 742 O O . GLN A 1 92 ? -9.583 6.406 21.289 1.00 90.69 92 GLN A O 1
ATOM 747 N N . SER A 1 93 ? -9.740 6.121 19.077 1.00 90.19 93 SER A N 1
ATOM 748 C CA . SER A 1 93 ? -11.071 6.711 18.973 1.00 90.19 93 SER A CA 1
ATOM 749 C C . SER A 1 93 ? -12.152 5.647 19.159 1.00 90.19 93 SER A C 1
ATOM 751 O O . SER A 1 93 ? -12.590 4.999 18.207 1.00 90.19 93 SER A O 1
ATOM 753 N N . THR A 1 94 ? -12.625 5.499 20.396 1.00 84.81 94 THR A N 1
ATOM 754 C CA . THR A 1 94 ? -13.682 4.538 20.755 1.00 84.81 94 THR A CA 1
ATOM 755 C C . THR A 1 94 ? -14.978 4.783 19.980 1.00 84.81 94 THR A C 1
ATOM 757 O O . THR A 1 94 ? -15.547 3.845 19.435 1.00 84.81 94 THR A O 1
ATOM 760 N N . ILE A 1 95 ? -15.386 6.046 19.813 1.00 91.00 95 ILE A N 1
ATOM 761 C CA . ILE A 1 95 ? -16.601 6.429 19.070 1.00 91.00 95 ILE A CA 1
ATOM 762 C C . ILE A 1 95 ? -16.539 5.955 17.611 1.00 91.00 95 ILE A C 1
ATOM 764 O O . ILE A 1 95 ? -17.529 5.463 17.067 1.00 91.00 95 ILE A O 1
ATOM 768 N N . LEU A 1 96 ? -15.388 6.118 16.949 1.00 88.19 96 LEU A N 1
ATOM 769 C CA . LEU A 1 96 ? -15.225 5.680 15.563 1.00 88.19 96 LEU A CA 1
ATOM 770 C C . LEU A 1 96 ? -15.248 4.155 15.464 1.00 88.19 96 LEU A C 1
ATOM 772 O O . LEU A 1 96 ? -15.910 3.619 14.572 1.00 88.19 96 LEU A O 1
ATOM 776 N N . MET A 1 97 ? -14.574 3.460 16.382 1.00 89.62 97 MET A N 1
ATOM 777 C CA . MET A 1 97 ? -14.552 1.999 16.407 1.00 89.62 97 MET A CA 1
ATOM 778 C C . MET A 1 97 ? -15.930 1.396 16.690 1.00 89.62 97 MET A C 1
ATOM 780 O O . MET A 1 97 ? -16.333 0.482 15.978 1.00 89.62 97 MET A O 1
ATOM 784 N N . GLU A 1 98 ? -16.682 1.931 17.652 1.00 89.56 98 GLU A N 1
ATOM 785 C CA . GLU A 1 98 ? -18.033 1.459 17.983 1.00 89.56 98 GLU A CA 1
ATOM 786 C C . GLU A 1 98 ? -19.016 1.661 16.825 1.00 89.56 98 GLU A C 1
ATOM 788 O O . GLU A 1 98 ? -19.838 0.791 16.547 1.00 89.56 98 GLU A O 1
ATOM 793 N N . ARG A 1 99 ? -18.923 2.791 16.112 1.00 91.06 99 ARG A N 1
ATOM 794 C CA . ARG A 1 99 ? -19.850 3.106 15.014 1.00 91.06 99 ARG A CA 1
ATOM 795 C C . ARG A 1 99 ? -19.526 2.389 13.709 1.00 91.06 99 ARG A C 1
ATOM 797 O O . ARG A 1 99 ? -20.439 2.129 12.932 1.00 91.06 99 ARG A O 1
ATOM 804 N N . THR A 1 100 ? -18.249 2.141 13.421 1.00 87.44 100 THR A N 1
ATOM 805 C CA . THR A 1 100 ? -17.816 1.661 12.095 1.00 87.44 100 THR A CA 1
ATOM 806 C C . THR A 1 100 ? -17.195 0.270 12.106 1.00 87.44 100 THR A C 1
ATOM 808 O O . THR A 1 100 ? -17.124 -0.361 11.054 1.00 87.44 100 THR A O 1
ATOM 811 N N . GLY A 1 101 ? -16.713 -0.210 13.256 1.00 85.75 101 GLY A N 1
ATOM 812 C CA . GLY A 1 101 ? -15.992 -1.480 13.363 1.00 85.75 101 GLY A CA 1
ATOM 813 C C . GLY A 1 101 ? -14.711 -1.546 12.523 1.00 85.75 101 GLY A C 1
ATOM 814 O O . GLY A 1 101 ? -14.214 -2.638 12.251 1.00 85.75 101 GLY A O 1
ATOM 815 N N . ILE A 1 102 ? -14.178 -0.408 12.059 1.00 88.62 102 ILE A N 1
ATOM 816 C CA . ILE A 1 102 ? -13.010 -0.387 11.174 1.00 88.62 102 ILE A CA 1
ATOM 817 C C . ILE A 1 102 ? -11.768 -0.821 11.953 1.00 88.62 102 ILE A C 1
ATOM 819 O O . ILE A 1 102 ? -11.363 -0.185 12.923 1.00 88.62 102 ILE A O 1
ATOM 823 N N . THR A 1 103 ? -11.105 -1.867 11.462 1.00 87.06 103 THR A N 1
ATOM 824 C CA . THR A 1 103 ? -9.818 -2.335 11.985 1.00 87.06 103 THR A CA 1
ATOM 825 C C . THR A 1 103 ? -8.731 -2.204 10.924 1.00 87.06 103 THR A C 1
ATOM 827 O O . THR A 1 103 ? -8.830 -2.787 9.841 1.00 87.06 103 THR A O 1
ATOM 830 N N . LEU A 1 104 ? -7.669 -1.464 11.239 1.00 91.50 104 LEU A N 1
ATOM 831 C CA . LEU A 1 104 ? -6.513 -1.277 10.361 1.00 91.50 104 LEU A CA 1
ATOM 832 C C . LEU A 1 104 ? -5.402 -2.274 10.735 1.00 91.50 104 LEU A C 1
ATOM 834 O O . LEU A 1 104 ? -4.887 -2.264 11.854 1.00 91.50 104 LEU A O 1
ATOM 838 N N . PHE A 1 105 ? -5.021 -3.154 9.805 1.00 90.94 105 PHE A N 1
ATOM 839 C CA . PHE A 1 105 ? -3.995 -4.179 10.045 1.00 90.94 105 PHE A CA 1
ATOM 840 C C . PHE A 1 105 ? -2.569 -3.626 9.899 1.00 90.94 105 PHE A C 1
ATOM 842 O O . PHE A 1 105 ? -2.359 -2.516 9.417 1.00 90.94 105 PHE A O 1
ATOM 849 N N . GLN A 1 106 ? -1.563 -4.381 10.351 1.00 89.69 106 GLN A N 1
ATOM 850 C CA . GLN A 1 106 ? -0.163 -3.962 10.239 1.00 89.69 106 GLN A CA 1
ATOM 851 C C . GLN A 1 106 ? 0.360 -4.086 8.805 1.00 89.69 106 GLN A C 1
ATOM 853 O O . GLN A 1 106 ? 0.247 -5.148 8.189 1.00 89.69 106 GLN A O 1
ATOM 858 N N . ILE A 1 107 ? 0.988 -3.019 8.309 1.00 89.81 107 ILE A N 1
ATOM 859 C CA . ILE A 1 107 ? 1.617 -2.978 6.985 1.00 89.81 107 ILE A CA 1
ATOM 860 C C . ILE A 1 107 ? 3.132 -2.917 7.135 1.00 89.81 107 ILE A C 1
ATOM 862 O O . ILE A 1 107 ? 3.645 -2.195 7.993 1.00 89.81 107 ILE A O 1
ATOM 866 N N . ASN A 1 108 ? 3.831 -3.651 6.270 1.00 89.62 108 ASN A N 1
ATOM 867 C CA . ASN A 1 108 ? 5.285 -3.616 6.166 1.00 89.62 108 ASN A CA 1
ATOM 868 C C . ASN A 1 108 ? 5.746 -2.823 4.947 1.00 89.62 108 ASN A C 1
ATOM 870 O O . ASN A 1 108 ? 5.081 -2.789 3.909 1.00 89.62 108 ASN A O 1
ATOM 874 N N . GLU A 1 109 ? 6.959 -2.285 5.041 1.00 89.56 109 GLU A N 1
ATOM 875 C CA . GLU A 1 109 ? 7.605 -1.564 3.946 1.00 89.56 109 GLU A CA 1
ATOM 876 C C . GLU A 1 109 ? 7.757 -2.429 2.683 1.00 89.56 109 GLU A C 1
ATOM 878 O O . GLU A 1 109 ? 7.441 -1.994 1.574 1.00 89.56 109 GLU A O 1
ATOM 883 N N . SER A 1 110 ? 8.203 -3.678 2.847 1.00 87.06 110 SER A N 1
ATOM 884 C CA . SER A 1 110 ? 8.410 -4.626 1.748 1.00 87.06 110 SER A CA 1
ATOM 885 C C . SER A 1 110 ? 7.103 -4.990 1.041 1.00 87.06 110 SER A C 1
ATOM 887 O O . SER A 1 110 ? 7.048 -5.006 -0.193 1.00 87.06 110 SER A O 1
ATOM 889 N N . THR A 1 111 ? 6.039 -5.232 1.811 1.00 89.56 111 THR A N 1
ATOM 890 C CA . THR A 1 111 ? 4.702 -5.527 1.288 1.00 89.56 111 THR A CA 1
ATOM 891 C C . THR A 1 111 ? 4.137 -4.324 0.537 1.00 89.56 111 THR A C 1
ATOM 893 O O . THR A 1 111 ? 3.633 -4.493 -0.572 1.00 89.56 111 THR A O 1
ATOM 896 N N . LEU A 1 112 ? 4.282 -3.110 1.080 1.00 91.56 112 LEU A N 1
ATOM 897 C CA . LEU A 1 112 ? 3.829 -1.878 0.430 1.00 91.56 112 LEU A CA 1
ATOM 898 C C . LEU A 1 112 ? 4.573 -1.623 -0.892 1.00 91.56 112 LEU A C 1
ATOM 900 O O . LEU A 1 112 ? 3.946 -1.338 -1.910 1.00 91.56 112 LEU A O 1
ATOM 904 N N . SER A 1 113 ? 5.898 -1.798 -0.897 1.00 91.19 113 SER A N 1
ATOM 905 C CA . SER A 1 113 ? 6.739 -1.664 -2.095 1.00 91.19 113 SER A CA 1
ATOM 906 C C . SER A 1 113 ? 6.364 -2.669 -3.185 1.00 91.19 113 SER A C 1
ATOM 908 O O . SER A 1 113 ? 6.234 -2.313 -4.356 1.00 91.19 113 SER A O 1
ATOM 910 N N . THR A 1 114 ? 6.149 -3.930 -2.805 1.00 90.94 114 THR A N 1
ATOM 911 C CA . THR A 1 114 ? 5.754 -4.995 -3.740 1.00 90.94 114 THR A CA 1
ATOM 912 C C . THR A 1 114 ? 4.359 -4.749 -4.302 1.00 90.94 114 THR A C 1
ATOM 914 O O . THR A 1 114 ? 4.147 -4.866 -5.507 1.00 90.94 114 THR A O 1
ATOM 917 N N . TRP A 1 115 ? 3.418 -4.362 -3.442 1.00 92.56 115 TRP A N 1
ATOM 918 C CA . TRP A 1 115 ? 2.058 -4.034 -3.843 1.00 92.56 115 TRP A CA 1
ATOM 919 C C . TRP A 1 115 ? 2.026 -2.872 -4.839 1.00 92.56 115 TRP A C 1
ATOM 921 O O . TRP A 1 115 ? 1.444 -3.026 -5.907 1.00 92.56 115 TRP A O 1
ATOM 931 N N . HIS A 1 116 ? 2.717 -1.764 -4.559 1.00 91.44 116 HIS A N 1
ATOM 932 C CA . HIS A 1 116 ? 2.729 -0.609 -5.459 1.00 91.44 116 HIS A CA 1
ATOM 933 C C . HIS A 1 116 ? 3.317 -0.945 -6.836 1.00 91.44 116 HIS A C 1
ATOM 935 O O . HIS A 1 116 ? 2.732 -0.597 -7.859 1.00 91.44 116 HIS A O 1
ATOM 941 N N . LYS A 1 117 ? 4.427 -1.696 -6.878 1.00 91.44 117 LYS A N 1
ATOM 942 C CA . LYS A 1 117 ? 5.015 -2.181 -8.140 1.00 91.44 117 LYS A CA 1
ATOM 943 C C . LYS A 1 117 ? 4.044 -3.049 -8.936 1.00 91.44 117 LYS A C 1
ATOM 945 O O . LYS A 1 117 ? 3.996 -2.954 -10.158 1.00 91.44 117 LYS A O 1
ATOM 950 N N . ASN A 1 118 ? 3.288 -3.907 -8.254 1.00 91.50 118 ASN A N 1
ATOM 951 C CA . ASN A 1 118 ? 2.283 -4.737 -8.907 1.00 91.50 118 ASN A CA 1
ATOM 952 C C . ASN A 1 118 ? 1.116 -3.896 -9.429 1.00 91.50 118 ASN A C 1
ATOM 954 O O . ASN A 1 118 ? 0.676 -4.142 -10.547 1.00 91.50 118 ASN A O 1
ATOM 958 N N . SER A 1 119 ? 0.661 -2.890 -8.679 1.00 90.25 119 SER A N 1
ATOM 959 C CA . SER A 1 119 ? -0.386 -1.968 -9.131 1.00 90.25 119 SER A CA 1
ATOM 960 C C . SER A 1 119 ? 0.031 -1.207 -10.389 1.00 90.25 119 SER A C 1
ATOM 962 O O . SER A 1 119 ? -0.733 -1.200 -11.349 1.00 90.25 119 SER A O 1
ATOM 964 N N . ILE A 1 120 ? 1.260 -0.674 -10.428 1.00 91.19 120 ILE A N 1
ATOM 965 C CA . ILE A 1 120 ? 1.818 -0.020 -11.624 1.00 91.19 120 ILE A CA 1
ATOM 966 C C . ILE A 1 120 ? 1.843 -0.995 -12.800 1.00 91.19 120 ILE A C 1
ATOM 968 O O . ILE A 1 120 ? 1.317 -0.683 -13.858 1.00 91.19 120 ILE A O 1
ATOM 972 N N . ARG A 1 121 ? 2.371 -2.211 -12.612 1.00 91.81 121 ARG A N 1
ATOM 973 C CA . ARG A 1 121 ? 2.411 -3.214 -13.687 1.00 91.81 121 ARG A CA 1
ATOM 974 C C . ARG A 1 121 ? 1.010 -3.543 -14.216 1.00 91.81 121 ARG A C 1
ATOM 976 O O . ARG A 1 121 ? 0.825 -3.706 -15.416 1.00 91.81 121 ARG A O 1
ATOM 983 N N . VAL A 1 122 ? 0.020 -3.677 -13.334 1.00 89.62 122 VAL A N 1
ATOM 984 C CA . VAL A 1 122 ? -1.371 -3.941 -13.736 1.00 89.62 122 VAL A CA 1
ATOM 985 C C . VAL A 1 122 ? -1.944 -2.762 -14.521 1.00 89.62 122 VAL A C 1
ATOM 987 O O . VAL A 1 122 ? -2.647 -2.976 -15.505 1.00 89.62 122 VAL A O 1
ATOM 990 N N . GLU A 1 123 ? -1.652 -1.533 -14.108 1.00 89.56 123 GLU A N 1
ATOM 991 C CA . GLU A 1 123 ? -2.065 -0.314 -14.805 1.00 89.56 123 GLU A CA 1
ATOM 992 C C . GLU A 1 123 ? -1.387 -0.167 -16.174 1.00 89.56 123 GLU A C 1
ATOM 994 O O . GLU A 1 123 ? -2.061 0.121 -17.162 1.00 89.56 123 GLU A O 1
ATOM 999 N N . GLU A 1 124 ? -0.091 -0.462 -16.269 1.00 90.75 124 GLU A N 1
ATOM 1000 C CA . GLU A 1 124 ? 0.658 -0.516 -17.527 1.00 90.75 124 GLU A CA 1
ATOM 1001 C C . GLU A 1 124 ? 0.048 -1.547 -18.479 1.00 90.75 124 GLU A C 1
ATOM 1003 O O . GLU A 1 124 ? -0.262 -1.224 -19.622 1.00 90.75 124 GLU A O 1
ATOM 1008 N N . ILE A 1 125 ? -0.209 -2.772 -18.003 1.00 91.19 125 ILE A N 1
ATOM 1009 C CA . ILE A 1 125 ? -0.851 -3.821 -18.807 1.00 91.19 125 ILE A CA 1
ATOM 1010 C C . ILE A 1 125 ? -2.229 -3.362 -19.287 1.00 91.19 125 ILE A C 1
ATOM 1012 O O . ILE A 1 125 ? -2.543 -3.520 -20.462 1.00 91.19 125 ILE A O 1
ATOM 1016 N N . LYS A 1 126 ? -3.049 -2.773 -18.409 1.00 89.19 126 LYS A N 1
ATOM 1017 C CA . LYS A 1 126 ? -4.363 -2.237 -18.795 1.00 89.19 126 LYS A CA 1
ATOM 1018 C C . LYS A 1 126 ? -4.239 -1.163 -19.870 1.00 89.19 126 LYS A C 1
ATOM 1020 O O . LYS A 1 126 ? -4.980 -1.215 -20.843 1.00 89.19 126 LYS A O 1
ATOM 1025 N N . THR A 1 127 ? -3.293 -0.241 -19.714 1.00 88.38 127 THR A N 1
ATOM 1026 C CA . THR A 1 127 ? -3.029 0.832 -20.682 1.00 88.38 127 THR A CA 1
ATOM 1027 C C . THR A 1 127 ? -2.604 0.262 -22.037 1.00 88.38 127 THR A C 1
ATOM 1029 O O . THR A 1 127 ? -3.109 0.690 -23.070 1.00 88.38 127 THR A O 1
ATOM 1032 N N . LEU A 1 128 ? -1.733 -0.753 -22.048 1.00 87.12 128 LEU A N 1
ATOM 1033 C CA . LEU A 1 128 ? -1.298 -1.431 -23.273 1.00 87.12 128 LEU A CA 1
ATOM 1034 C C . LEU A 1 128 ? -2.445 -2.197 -23.951 1.00 87.12 128 LEU A C 1
ATOM 1036 O O . LEU A 1 128 ? -2.590 -2.139 -25.170 1.00 87.12 128 LEU A O 1
ATOM 1040 N N . LEU A 1 129 ? -3.277 -2.889 -23.166 1.00 87.38 129 LEU A N 1
ATOM 1041 C CA . LEU A 1 129 ? -4.428 -3.649 -23.663 1.00 87.38 129 LEU A CA 1
ATOM 1042 C C . LEU A 1 129 ? -5.567 -2.761 -24.159 1.00 87.38 129 LEU A C 1
ATOM 1044 O O . LEU A 1 129 ? -6.363 -3.208 -24.981 1.00 87.38 129 LEU A O 1
ATOM 1048 N N . GLN A 1 130 ? -5.661 -1.521 -23.672 1.00 82.25 130 GLN A N 1
ATOM 1049 C CA . GLN A 1 130 ? -6.727 -0.606 -24.063 1.00 82.25 130 GLN A CA 1
ATOM 1050 C C . GLN A 1 130 ? -6.685 -0.279 -25.561 1.00 82.25 130 GLN A C 1
ATOM 1052 O O . GLN A 1 130 ? -7.725 0.086 -26.098 1.00 82.25 130 GLN A O 1
ATOM 1057 N N . GLY A 1 131 ? -5.536 -0.487 -26.225 1.00 68.56 131 GLY A N 1
ATOM 1058 C CA . GLY A 1 131 ? -5.363 -0.309 -27.662 1.00 68.56 131 GLY A CA 1
ATOM 1059 C C . GLY A 1 131 ? -5.550 1.155 -28.042 1.00 68.56 131 GLY A C 1
ATOM 1060 O O . GLY A 1 131 ? -6.651 1.696 -27.983 1.00 68.56 131 GLY A O 1
ATOM 1061 N N . GLY A 1 132 ? -4.474 1.842 -28.429 1.00 69.25 132 GLY A N 1
ATOM 1062 C CA . GLY A 1 132 ? -4.616 3.206 -28.938 1.00 69.25 132 GLY A CA 1
ATOM 1063 C C . GLY A 1 132 ? -5.670 3.230 -30.047 1.00 69.25 132 GLY A C 1
ATOM 1064 O O . GLY A 1 132 ? -5.639 2.376 -30.935 1.00 69.25 132 GLY A O 1
ATOM 1065 N N . LYS A 1 133 ? -6.621 4.172 -29.989 1.00 65.06 133 LYS A N 1
ATOM 1066 C CA . LYS A 1 133 ? -7.565 4.395 -31.087 1.00 65.06 133 LYS A CA 1
ATOM 1067 C C . LYS A 1 133 ? -6.713 4.692 -32.316 1.00 65.06 133 LYS A C 1
ATOM 1069 O O . LYS A 1 133 ? -6.125 5.768 -32.395 1.00 65.06 133 LYS A O 1
ATOM 1074 N N . LEU A 1 134 ? -6.587 3.717 -33.218 1.00 61.06 134 LEU A N 1
ATOM 1075 C CA . LEU A 1 134 ? -5.935 3.920 -34.503 1.00 61.06 134 LEU A CA 1
ATOM 1076 C C . LEU A 1 134 ? -6.663 5.099 -35.130 1.00 61.06 134 LEU A C 1
ATOM 1078 O O . LEU A 1 134 ? -7.865 5.026 -35.397 1.00 61.06 134 LEU A O 1
ATOM 1082 N N . LEU A 1 135 ? -5.961 6.221 -35.272 1.00 63.69 135 LEU A N 1
ATOM 1083 C CA . LEU A 1 135 ? -6.457 7.275 -36.126 1.00 63.69 135 LEU A CA 1
ATOM 1084 C C . LEU A 1 135 ? -6.549 6.615 -37.496 1.00 63.69 135 LEU A C 1
ATOM 1086 O O . LEU A 1 135 ? -5.526 6.275 -38.089 1.00 63.69 135 LEU A O 1
ATOM 1090 N N . THR A 1 136 ? -7.772 6.377 -37.964 1.00 62.22 136 THR A N 1
ATOM 1091 C CA . THR A 1 136 ? -8.062 5.986 -39.343 1.00 62.22 136 THR A CA 1
ATOM 1092 C C . THR A 1 136 ? -7.757 7.186 -40.237 1.00 62.22 136 THR A C 1
ATOM 1094 O O . THR A 1 136 ? -8.632 7.733 -40.900 1.00 62.22 136 THR A O 1
ATOM 1097 N N . VAL A 1 137 ? -6.527 7.692 -40.184 1.00 66.69 137 VAL A N 1
ATOM 1098 C CA . VAL A 1 137 ? -6.049 8.654 -41.157 1.00 66.69 137 VAL A CA 1
ATOM 1099 C C . VAL A 1 137 ? -5.878 7.830 -42.417 1.00 66.69 137 VAL A C 1
ATOM 1101 O O . VAL A 1 137 ? -5.037 6.932 -42.472 1.00 66.69 137 VAL A O 1
ATOM 1104 N N . SER A 1 138 ? -6.732 8.081 -43.404 1.00 68.12 138 SER A N 1
ATOM 1105 C CA . SER A 1 138 ? -6.484 7.604 -44.755 1.00 68.12 138 SER A CA 1
ATOM 1106 C C . SER A 1 138 ? -5.109 8.126 -45.166 1.00 68.12 138 SER A C 1
ATOM 1108 O O . SER A 1 138 ? -4.942 9.321 -45.387 1.00 68.12 138 SER A O 1
ATOM 1110 N N . LEU A 1 139 ? -4.114 7.239 -45.232 1.00 66.56 139 LEU A N 1
ATOM 1111 C CA . LEU A 1 139 ? -2.812 7.547 -45.832 1.00 66.56 139 LEU A CA 1
ATOM 1112 C C . LEU A 1 139 ? -2.916 7.646 -47.362 1.00 66.56 139 LEU A C 1
ATOM 1114 O O . LEU A 1 139 ? -1.954 8.020 -48.026 1.00 66.56 139 LEU A O 1
ATOM 1118 N N . CYS A 1 140 ? -4.078 7.298 -47.925 1.00 69.38 140 CYS A N 1
ATOM 1119 C CA . CYS A 1 140 ? -4.380 7.551 -49.321 1.00 69.38 140 CYS A CA 1
ATOM 1120 C C . CYS A 1 140 ? -4.718 9.031 -49.485 1.00 69.38 140 CYS A C 1
ATOM 1122 O O . CYS A 1 140 ? -5.593 9.550 -48.785 1.00 69.38 140 CYS A O 1
ATOM 1124 N N . ALA A 1 141 ? -4.028 9.686 -50.418 1.00 66.88 141 ALA A N 1
ATOM 1125 C CA . ALA A 1 141 ? -4.395 11.013 -50.882 1.00 66.88 141 ALA A CA 1
ATOM 1126 C C . ALA A 1 141 ? -5.862 10.995 -51.343 1.00 66.88 141 ALA A C 1
ATOM 1128 O O . ALA A 1 141 ? -6.255 10.142 -52.138 1.00 66.88 141 ALA A O 1
ATOM 1129 N N . THR A 1 142 ? -6.675 11.912 -50.814 1.00 70.56 142 THR A N 1
ATOM 1130 C CA . THR A 1 142 ? -8.089 12.063 -51.201 1.00 70.56 142 THR A CA 1
ATOM 1131 C C . THR A 1 142 ? -8.228 12.482 -52.664 1.00 70.56 142 THR A C 1
ATOM 1133 O O . THR A 1 142 ? -9.227 12.178 -53.311 1.00 70.56 142 THR A O 1
ATOM 1136 N N . GLU A 1 143 ? -7.215 13.166 -53.189 1.00 79.50 143 GLU A N 1
ATOM 1137 C CA . GLU A 1 143 ? -7.161 13.619 -54.570 1.00 79.50 143 GLU A CA 1
ATOM 1138 C C . GLU A 1 143 ? -6.221 12.720 -55.386 1.00 79.50 143 GLU A C 1
ATOM 1140 O O . GLU A 1 143 ? -5.154 12.336 -54.889 1.00 79.50 143 GLU A O 1
ATOM 1145 N N . PRO A 1 144 ? -6.599 12.358 -56.627 1.00 78.44 144 PRO A N 1
ATOM 1146 C CA . PRO A 1 144 ? -5.743 11.569 -57.499 1.00 78.44 144 PRO A CA 1
ATOM 1147 C C . PRO A 1 144 ? -4.431 12.318 -57.746 1.00 78.44 144 PRO A C 1
ATOM 1149 O O . PRO A 1 144 ? -4.430 13.508 -58.064 1.00 78.44 144 PRO A O 1
ATOM 1152 N N . LEU A 1 145 ? -3.307 11.612 -57.595 1.00 75.62 145 LEU A N 1
ATOM 1153 C CA . LEU A 1 145 ? -1.987 12.171 -57.875 1.00 75.62 145 LEU A CA 1
ATOM 1154 C C . LEU A 1 145 ? -1.939 12.684 -59.321 1.00 75.62 145 LEU A C 1
ATOM 1156 O O . LEU A 1 145 ? -2.488 12.056 -60.230 1.00 75.62 145 LEU A O 1
ATOM 1160 N N . LEU A 1 146 ? -1.270 13.821 -59.531 1.00 79.19 146 LEU A N 1
ATOM 1161 C CA . LEU A 1 146 ? -1.026 14.352 -60.871 1.00 79.19 146 LEU A CA 1
ATOM 1162 C C . LEU A 1 146 ? -0.335 13.282 -61.728 1.00 79.19 146 LEU A C 1
ATOM 1164 O O . LEU A 1 146 ? 0.532 12.554 -61.238 1.00 79.19 146 LEU A O 1
ATOM 1168 N N . SER A 1 147 ? -0.722 13.192 -63.005 1.00 77.31 147 SER A N 1
ATOM 1169 C CA . SER A 1 147 ? -0.064 12.283 -63.950 1.00 77.31 147 SER A CA 1
ATOM 1170 C C . SER A 1 147 ? 1.439 12.550 -63.963 1.00 77.31 147 SER A C 1
ATOM 1172 O O . SER A 1 147 ? 1.871 13.704 -63.967 1.00 77.31 147 SER A O 1
ATOM 1174 N N . ALA A 1 148 ? 2.228 11.476 -63.916 1.00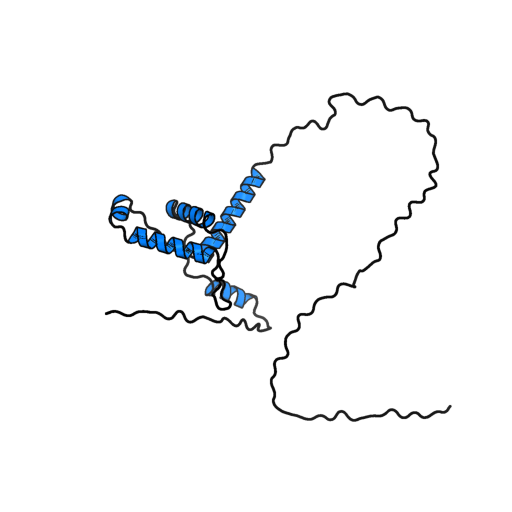 77.06 148 ALA A N 1
ATOM 1175 C CA . ALA A 1 148 ? 3.679 11.566 -63.888 1.00 77.06 148 ALA A CA 1
ATOM 1176 C C . ALA A 1 148 ? 4.171 12.354 -65.111 1.00 77.06 148 ALA A C 1
ATOM 1178 O O . ALA A 1 148 ? 3.807 12.036 -66.239 1.00 77.06 148 ALA A O 1
ATOM 1179 N N . ASN A 1 149 ? 4.984 13.387 -64.885 1.00 77.12 149 ASN A N 1
ATOM 1180 C CA . ASN A 1 149 ? 5.618 14.106 -65.985 1.00 77.12 149 ASN A CA 1
ATOM 1181 C C . ASN A 1 149 ? 6.608 13.178 -66.697 1.00 77.12 149 ASN A C 1
ATOM 1183 O O . ASN A 1 149 ? 7.511 12.631 -66.056 1.00 77.12 149 ASN A O 1
ATOM 1187 N N . ASP A 1 150 ? 6.486 13.078 -68.019 1.00 72.44 150 ASP A N 1
ATOM 1188 C CA . ASP A 1 150 ? 7.455 12.402 -68.877 1.00 72.44 150 ASP A CA 1
ATOM 1189 C C . ASP A 1 150 ? 8.761 13.196 -68.886 1.00 72.44 150 ASP A C 1
ATOM 1191 O O . ASP A 1 150 ? 8.963 14.148 -69.644 1.00 72.44 150 ASP A O 1
ATOM 1195 N N . ARG A 1 151 ? 9.666 12.839 -67.976 1.00 65.50 151 ARG A N 1
ATOM 1196 C CA . ARG A 1 151 ? 11.010 13.403 -67.960 1.00 65.50 151 ARG A CA 1
ATOM 1197 C C . ARG A 1 151 ? 11.808 12.741 -69.090 1.00 65.50 151 ARG A C 1
ATOM 1199 O O . ARG A 1 151 ? 11.845 11.510 -69.139 1.00 65.50 151 ARG A O 1
ATOM 1206 N N . PRO A 1 152 ? 12.483 13.499 -69.974 1.00 65.38 152 PRO A N 1
ATOM 1207 C CA . PRO A 1 152 ? 13.385 12.894 -70.942 1.00 65.38 152 PRO A CA 1
ATOM 1208 C C . PRO A 1 152 ? 14.449 12.089 -70.194 1.00 65.38 152 PRO A C 1
ATOM 1210 O O . PRO A 1 152 ? 15.003 12.558 -69.194 1.00 65.38 152 PRO A O 1
ATOM 1213 N N . THR A 1 153 ? 14.721 10.872 -70.671 1.00 62.31 153 THR A N 1
ATOM 1214 C CA . THR A 1 153 ? 15.748 9.951 -70.163 1.00 62.31 153 THR A CA 1
ATOM 1215 C C . THR A 1 153 ? 17.147 10.496 -70.462 1.00 62.31 153 THR A C 1
ATOM 1217 O O . THR A 1 153 ? 17.950 9.880 -71.152 1.00 62.31 153 THR A O 1
ATOM 1220 N N . GLN A 1 154 ? 17.463 11.694 -69.978 1.00 60.78 154 GLN A N 1
ATOM 1221 C CA . GLN A 1 154 ? 18.834 12.160 -69.926 1.00 60.78 154 GLN A CA 1
ATOM 1222 C C . GLN A 1 154 ? 19.458 11.565 -68.672 1.00 60.78 154 GLN A C 1
ATOM 1224 O O . GLN A 1 154 ? 19.229 12.021 -67.553 1.00 60.78 154 GLN A O 1
ATOM 1229 N N . SER A 1 155 ? 20.247 10.514 -68.886 1.00 59.12 155 SER A N 1
ATOM 1230 C CA . SER A 1 155 ? 21.263 10.081 -67.939 1.00 59.12 155 SER A CA 1
ATOM 1231 C C . SER A 1 155 ? 22.267 11.223 -67.783 1.00 59.12 155 SER A C 1
ATOM 1233 O O . SER A 1 155 ? 23.275 11.277 -68.487 1.00 59.12 155 SER A O 1
ATOM 1235 N N . SER A 1 156 ? 22.004 12.158 -66.872 1.00 59.69 156 SER A N 1
ATOM 1236 C CA . SER A 1 156 ? 23.064 13.000 -66.336 1.00 59.69 156 SER A CA 1
ATOM 1237 C C . SER A 1 156 ? 23.988 12.056 -65.578 1.00 59.69 156 SER A C 1
ATOM 1239 O O . SER A 1 156 ? 23.666 11.624 -64.471 1.00 59.69 156 SER A O 1
ATOM 1241 N N . GLN A 1 157 ? 25.117 11.689 -66.189 1.00 63.69 157 GLN A N 1
ATOM 1242 C CA . GLN A 1 157 ? 26.235 11.105 -65.459 1.00 63.69 157 GLN A CA 1
ATOM 1243 C C . GLN A 1 157 ? 26.696 12.156 -64.447 1.00 63.69 157 GLN A C 1
ATOM 1245 O O . GLN A 1 157 ? 27.545 12.995 -64.727 1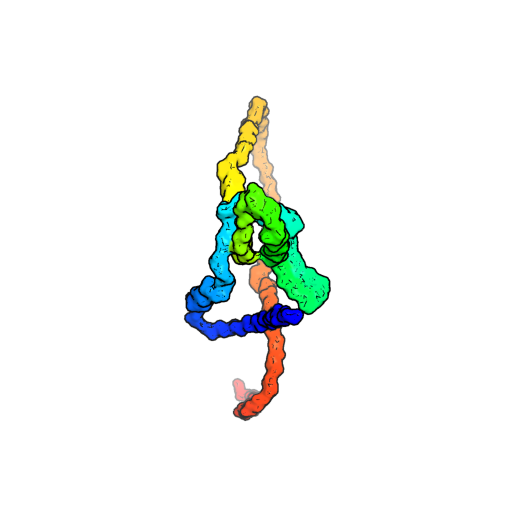.00 63.69 157 GLN A O 1
ATOM 1250 N N . LEU A 1 158 ? 26.071 12.158 -63.274 1.00 60.03 158 LEU A N 1
ATOM 1251 C CA . LEU A 1 158 ? 26.564 12.872 -62.114 1.00 60.03 158 LEU A CA 1
ATOM 1252 C C . LEU A 1 158 ? 27.824 12.125 -61.682 1.00 60.03 158 LEU A C 1
ATOM 1254 O O . LEU A 1 158 ? 27.750 11.121 -60.981 1.00 60.03 158 LEU A O 1
ATOM 1258 N N . SER A 1 159 ? 28.987 12.612 -62.113 1.00 63.28 159 SER A N 1
ATOM 1259 C CA . SER A 1 159 ? 30.312 12.119 -61.716 1.00 63.28 159 SER A CA 1
ATOM 1260 C C . SER A 1 159 ? 30.657 12.446 -60.257 1.00 63.28 159 SER A C 1
ATOM 1262 O O . SER A 1 159 ? 31.830 12.532 -59.897 1.00 63.28 159 SER A O 1
ATOM 1264 N N . ASN A 1 160 ? 29.655 12.669 -59.408 1.00 65.88 160 ASN A N 1
ATOM 1265 C CA . ASN A 1 160 ? 29.866 12.934 -57.998 1.00 65.88 160 ASN A CA 1
ATOM 1266 C C . ASN A 1 160 ? 30.004 11.587 -57.299 1.00 65.88 160 ASN A C 1
ATOM 1268 O O . ASN A 1 160 ? 29.034 11.027 -56.792 1.00 65.88 160 ASN A O 1
ATOM 1272 N N . HIS A 1 161 ? 31.228 11.061 -57.316 1.00 67.81 161 HIS A N 1
ATOM 1273 C CA . HIS A 1 161 ? 31.646 9.983 -56.436 1.00 67.81 161 HIS A CA 1
ATOM 1274 C C . HIS A 1 161 ? 31.413 10.447 -54.991 1.00 67.81 161 HIS A C 1
ATOM 1276 O O . HIS A 1 161 ? 32.215 11.195 -54.434 1.00 67.81 161 HIS A O 1
ATOM 1282 N N . MET A 1 162 ? 30.289 10.050 -54.391 1.00 65.31 162 MET A N 1
ATOM 1283 C CA . MET A 1 162 ? 30.030 10.270 -52.971 1.00 65.31 162 MET A CA 1
ATOM 1284 C C . MET A 1 162 ? 31.019 9.411 -52.179 1.00 65.31 162 MET A C 1
ATOM 1286 O O . MET A 1 162 ? 30.772 8.234 -51.932 1.00 65.31 162 MET A O 1
ATOM 1290 N N . VAL A 1 163 ? 32.173 9.986 -51.828 1.00 73.06 163 VAL A N 1
ATOM 1291 C CA . VAL A 1 163 ? 33.040 9.425 -50.789 1.00 73.06 163 VAL A CA 1
ATOM 1292 C C . VAL A 1 163 ? 32.379 9.765 -49.461 1.00 73.06 163 VAL A C 1
ATOM 1294 O O . VAL A 1 163 ? 32.254 10.938 -49.113 1.00 73.06 163 VAL A O 1
ATOM 1297 N N . PHE A 1 164 ? 31.925 8.751 -48.737 1.00 77.06 164 PHE A N 1
ATOM 1298 C CA . PHE A 1 164 ? 31.557 8.911 -47.339 1.00 77.06 164 PHE A CA 1
ATOM 1299 C C . PHE A 1 164 ? 32.808 8.621 -46.510 1.00 77.06 164 PHE A C 1
ATOM 1301 O O . PHE A 1 164 ? 33.305 7.496 -46.535 1.00 77.06 164 PHE A O 1
ATOM 1308 N N . GLU A 1 165 ? 33.354 9.634 -45.838 1.00 78.88 165 GLU A N 1
ATOM 1309 C CA . GLU A 1 165 ? 34.450 9.419 -44.893 1.00 78.88 165 GLU A CA 1
ATOM 1310 C C . GLU A 1 165 ? 33.905 8.664 -43.681 1.00 78.88 165 GLU A C 1
ATOM 1312 O O . GLU A 1 165 ? 33.051 9.163 -42.945 1.00 78.88 165 GLU A O 1
ATOM 1317 N N . GLU A 1 166 ? 34.375 7.433 -43.497 1.00 81.25 166 GLU A N 1
ATOM 1318 C CA . GLU A 1 166 ? 34.052 6.667 -42.304 1.00 81.25 166 GLU A CA 1
ATOM 1319 C C . GLU A 1 166 ? 34.735 7.328 -41.095 1.00 81.25 166 GLU A C 1
ATOM 1321 O O . GLU A 1 166 ? 35.935 7.620 -41.149 1.00 81.25 166 GLU A O 1
ATOM 1326 N N . PRO A 1 167 ? 33.993 7.618 -40.010 1.00 80.94 167 PRO A N 1
ATOM 1327 C CA . PRO A 1 167 ? 34.586 8.190 -38.815 1.00 80.94 167 PRO A CA 1
ATOM 1328 C C . PRO A 1 167 ? 35.651 7.250 -38.253 1.00 80.94 167 PRO A C 1
ATOM 1330 O O . PRO A 1 167 ? 35.513 6.030 -38.282 1.00 80.94 167 PRO A O 1
ATOM 1333 N N . GLN A 1 168 ? 36.713 7.843 -37.716 1.00 81.38 168 GLN A N 1
ATOM 1334 C CA . GLN A 1 168 ? 37.855 7.104 -37.200 1.00 81.38 168 GLN A CA 1
ATOM 1335 C C . GLN A 1 168 ? 37.430 6.078 -36.139 1.00 81.38 168 GLN A C 1
ATOM 1337 O O . GLN A 1 168 ? 36.773 6.418 -35.149 1.00 81.38 168 GLN A O 1
ATOM 1342 N N . ASP A 1 169 ? 37.812 4.820 -36.364 1.00 81.06 169 ASP A N 1
ATOM 1343 C CA . ASP A 1 169 ? 37.492 3.711 -35.476 1.00 81.06 169 ASP A CA 1
ATOM 1344 C C . ASP A 1 169 ? 38.209 3.875 -34.126 1.00 81.06 169 ASP A C 1
ATOM 1346 O O . ASP A 1 169 ? 39.427 3.734 -34.012 1.00 81.06 169 ASP A O 1
ATOM 1350 N N . ASN A 1 170 ? 37.429 4.181 -33.088 1.00 80.94 170 ASN A N 1
ATOM 1351 C CA . ASN A 1 170 ? 37.898 4.312 -31.709 1.00 80.94 170 ASN A CA 1
ATOM 1352 C C . ASN A 1 170 ? 37.617 3.045 -30.877 1.00 80.94 170 ASN A C 1
ATOM 1354 O O . ASN A 1 170 ? 37.627 3.089 -29.638 1.00 80.94 170 ASN A O 1
ATOM 1358 N N . THR A 1 171 ? 37.339 1.912 -31.532 1.00 79.62 171 THR A N 1
ATOM 1359 C CA . THR A 1 171 ? 37.115 0.624 -30.871 1.00 79.62 171 THR A CA 1
ATOM 1360 C C . THR A 1 171 ? 38.324 0.257 -30.010 1.00 79.62 171 THR A C 1
ATOM 1362 O O . THR A 1 171 ? 39.466 0.236 -30.455 1.00 79.62 171 THR A O 1
ATOM 1365 N N . GLY A 1 172 ? 38.082 -0.010 -28.725 1.00 77.44 172 GLY A N 1
ATOM 1366 C CA . GLY A 1 172 ? 39.131 -0.372 -27.764 1.00 77.44 172 GLY A CA 1
ATOM 1367 C C . GLY A 1 172 ? 39.783 0.797 -27.014 1.00 77.44 172 GLY A C 1
ATOM 1368 O O . GLY A 1 172 ? 40.484 0.550 -26.037 1.00 77.44 172 GLY A O 1
ATOM 1369 N N . LEU A 1 173 ? 39.493 2.058 -27.360 1.00 74.75 173 LEU A N 1
ATOM 1370 C CA . LEU A 1 173 ? 39.987 3.234 -26.616 1.00 74.75 173 LEU A CA 1
ATOM 1371 C C . LEU A 1 173 ? 39.152 3.574 -25.365 1.00 74.75 173 LEU A C 1
ATOM 1373 O O . LEU A 1 173 ? 39.408 4.566 -24.677 1.00 74.75 173 LEU A O 1
ATOM 1377 N N . ALA A 1 174 ? 38.156 2.750 -25.032 1.00 76.31 174 ALA A N 1
ATOM 1378 C CA . ALA A 1 174 ? 37.325 2.932 -23.850 1.00 76.31 174 ALA A CA 1
ATOM 1379 C C . ALA A 1 174 ? 38.143 2.727 -22.561 1.00 76.31 174 ALA A C 1
ATOM 1381 O O . ALA A 1 174 ? 38.442 1.606 -22.148 1.00 76.31 174 ALA A O 1
ATOM 1382 N N . GLN A 1 175 ? 38.474 3.827 -21.883 1.00 77.31 175 GLN A N 1
ATOM 1383 C CA . GLN A 1 175 ? 39.124 3.799 -20.574 1.00 77.31 175 GLN A CA 1
ATOM 1384 C C . GLN A 1 175 ? 38.156 3.252 -19.516 1.00 77.31 175 GLN A C 1
ATOM 1386 O O . GLN A 1 175 ? 37.258 3.945 -19.029 1.00 77.31 175 GLN A O 1
ATOM 1391 N N . VAL A 1 176 ? 38.348 1.992 -19.122 1.00 70.94 176 VAL A N 1
ATOM 1392 C CA . VAL A 1 176 ? 37.632 1.406 -17.986 1.00 70.94 176 VAL A CA 1
ATOM 1393 C C . VAL A 1 176 ? 38.178 2.026 -16.706 1.00 70.94 176 VAL A C 1
ATOM 1395 O O . VAL A 1 176 ? 39.283 1.718 -16.260 1.00 70.94 176 VAL A O 1
ATOM 1398 N N . ARG A 1 177 ? 37.373 2.889 -16.081 1.00 71.75 177 ARG A N 1
ATOM 1399 C CA . ARG A 1 177 ? 37.661 3.461 -14.762 1.00 71.75 177 ARG A CA 1
ATOM 1400 C C . ARG A 1 177 ? 37.767 2.334 -13.729 1.00 71.75 177 ARG A C 1
ATOM 1402 O O . ARG A 1 177 ? 36.763 1.859 -13.194 1.00 71.75 177 ARG A O 1
ATOM 1409 N N . ARG A 1 178 ? 38.992 1.894 -13.430 1.00 68.25 178 ARG A N 1
ATOM 1410 C CA . ARG A 1 178 ? 39.254 1.005 -12.295 1.00 68.25 178 ARG A CA 1
ATOM 1411 C C . ARG A 1 178 ? 38.999 1.803 -11.022 1.00 68.25 178 ARG A C 1
ATOM 1413 O O . ARG A 1 178 ? 39.585 2.859 -10.807 1.00 68.25 178 ARG A O 1
ATOM 1420 N N . ARG A 1 179 ? 38.085 1.317 -10.182 1.00 59.34 179 ARG A N 1
ATOM 1421 C CA . ARG A 1 179 ? 37.908 1.875 -8.840 1.00 59.34 179 ARG A CA 1
ATOM 1422 C C . ARG A 1 179 ? 39.197 1.608 -8.068 1.00 59.34 179 ARG A C 1
ATOM 1424 O O . ARG A 1 179 ? 39.536 0.446 -7.863 1.00 59.34 179 ARG A O 1
ATOM 1431 N N . HIS A 1 180 ? 39.889 2.663 -7.650 1.00 55.56 180 HIS A N 1
ATOM 1432 C CA . HIS A 1 180 ? 40.962 2.548 -6.671 1.00 55.56 180 HIS A CA 1
ATOM 1433 C C . HIS A 1 180 ? 40.358 1.995 -5.378 1.00 55.56 180 HIS A C 1
ATOM 1435 O O . HIS A 1 180 ? 39.597 2.673 -4.689 1.00 55.56 180 HIS A O 1
ATOM 1441 N N . THR A 1 181 ? 40.643 0.733 -5.072 1.00 56.78 181 THR A N 1
ATOM 1442 C CA . THR A 1 181 ? 40.543 0.234 -3.703 1.00 56.78 181 THR A CA 1
ATOM 1443 C C . THR A 1 181 ? 41.674 0.884 -2.921 1.00 56.78 181 THR A C 1
ATOM 1445 O O . THR A 1 181 ? 42.836 0.733 -3.295 1.00 56.78 181 THR A O 1
ATOM 1448 N N . ALA A 1 182 ? 41.326 1.656 -1.891 1.00 46.31 182 ALA A N 1
ATOM 1449 C CA . ALA A 1 182 ? 42.291 2.283 -0.998 1.00 46.31 182 ALA A CA 1
ATOM 1450 C C . ALA A 1 182 ? 43.233 1.221 -0.393 1.00 46.31 182 ALA A C 1
ATOM 1452 O O . ALA A 1 182 ? 42.757 0.130 -0.058 1.00 46.31 182 ALA A O 1
ATOM 1453 N N . PRO A 1 183 ? 44.540 1.508 -0.251 1.00 44.53 183 PRO A N 1
ATOM 1454 C CA . PRO A 1 183 ? 45.451 0.615 0.446 1.00 44.53 183 PRO A CA 1
ATOM 1455 C C . PRO A 1 183 ? 45.061 0.571 1.928 1.00 44.53 183 PRO A C 1
ATOM 1457 O O . PRO A 1 183 ? 44.993 1.594 2.606 1.00 44.53 183 PRO A O 1
ATOM 1460 N N . SER A 1 184 ? 44.742 -0.630 2.405 1.00 39.81 184 SER A N 1
ATOM 1461 C CA . SER A 1 184 ? 44.592 -0.924 3.826 1.00 39.81 184 SER A CA 1
ATOM 1462 C C . SER A 1 184 ? 45.992 -1.037 4.414 1.00 39.81 184 SER A C 1
ATOM 1464 O O . SER A 1 184 ? 46.685 -2.014 4.139 1.00 39.81 184 SER A O 1
ATOM 1466 N N . ASN A 1 185 ? 46.399 -0.042 5.199 1.00 43.06 185 ASN A N 1
ATOM 1467 C CA . ASN A 1 185 ? 47.584 -0.121 6.047 1.00 43.06 185 ASN A CA 1
ATOM 1468 C C . ASN A 1 185 ? 47.406 -1.285 7.023 1.00 43.06 185 ASN A C 1
ATOM 1470 O O . ASN A 1 185 ? 46.493 -1.240 7.839 1.00 43.06 185 ASN A O 1
ATOM 1474 N N . ASN A 1 186 ? 48.267 -2.292 6.932 1.00 36.00 186 ASN A N 1
ATOM 1475 C CA . ASN A 1 186 ? 48.581 -3.198 8.028 1.00 36.00 186 ASN A CA 1
ATOM 1476 C C . ASN A 1 186 ? 50.097 -3.401 7.976 1.00 36.00 186 ASN A C 1
ATOM 1478 O O . ASN A 1 186 ? 50.597 -4.175 7.160 1.00 36.00 186 ASN A O 1
ATOM 1482 N N . GLU A 1 187 ? 50.811 -2.644 8.804 1.00 38.94 187 GLU A N 1
ATOM 1483 C CA . GLU A 1 187 ? 52.139 -3.042 9.254 1.00 38.94 187 GLU A CA 1
ATOM 1484 C C . GLU A 1 187 ? 51.955 -4.243 10.187 1.00 38.94 187 GLU A C 1
ATOM 1486 O O . GLU A 1 187 ? 51.161 -4.185 11.123 1.00 38.94 187 GLU A O 1
ATOM 1491 N N . ASP A 1 188 ? 52.559 -5.381 9.850 1.00 34.59 188 ASP A N 1
ATOM 1492 C CA . ASP A 1 188 ? 53.691 -5.886 10.627 1.00 34.59 188 ASP A CA 1
ATOM 1493 C C . ASP A 1 188 ? 54.177 -7.257 10.136 1.00 34.59 188 ASP A C 1
ATOM 1495 O O . ASP A 1 188 ? 53.424 -8.217 9.982 1.00 34.59 188 ASP A O 1
ATOM 1499 N N . ASN A 1 189 ? 55.505 -7.304 10.018 1.00 32.78 189 ASN A N 1
ATOM 1500 C CA . ASN A 1 189 ? 56.417 -8.438 10.134 1.00 32.78 189 ASN A CA 1
ATOM 1501 C C . ASN A 1 189 ? 56.642 -9.413 8.961 1.00 32.78 189 ASN A C 1
ATOM 1503 O O . ASN A 1 189 ? 55.985 -10.434 8.799 1.00 32.78 189 ASN A O 1
ATOM 1507 N N . SER A 1 190 ? 57.748 -9.112 8.265 1.00 30.33 190 SER A N 1
ATOM 1508 C CA . SER A 1 190 ? 58.981 -9.920 8.234 1.00 30.33 190 SER A CA 1
ATOM 1509 C C . SER A 1 190 ? 58.881 -11.375 7.765 1.00 30.33 190 SER A C 1
ATOM 1511 O O . SER A 1 190 ? 58.510 -12.251 8.535 1.00 30.33 190 SER A O 1
ATOM 1513 N N . LEU A 1 191 ? 59.399 -11.648 6.562 1.00 33.53 191 LEU A N 1
ATOM 1514 C CA . LEU A 1 191 ? 60.596 -12.485 6.385 1.00 33.53 191 LEU A CA 1
ATOM 1515 C C . LEU A 1 191 ? 61.141 -12.356 4.947 1.00 33.53 191 LEU A C 1
ATOM 1517 O O . LEU A 1 191 ? 60.501 -12.741 3.976 1.00 33.53 191 LEU A O 1
ATOM 1521 N N . THR A 1 192 ? 62.335 -11.775 4.860 1.00 30.66 192 THR A N 1
ATOM 1522 C CA . THR A 1 192 ? 63.491 -12.189 4.052 1.00 30.66 192 THR A CA 1
ATOM 1523 C C . THR A 1 192 ? 63.242 -12.967 2.753 1.00 30.66 192 THR A C 1
ATOM 1525 O O . THR A 1 192 ? 62.933 -14.153 2.782 1.00 30.66 192 THR A O 1
ATOM 1528 N N . SER A 1 193 ? 63.579 -12.356 1.615 1.00 34.06 193 SER A N 1
ATOM 1529 C CA . SER A 1 193 ? 64.396 -12.996 0.571 1.00 34.06 193 SER A CA 1
ATOM 1530 C C . SER A 1 193 ? 65.040 -11.913 -0.287 1.00 34.06 193 SER A C 1
ATOM 1532 O O . SER A 1 193 ? 64.371 -11.048 -0.843 1.00 34.06 193 SER A O 1
ATOM 1534 N N . GLN A 1 194 ? 66.367 -11.932 -0.280 1.00 34.34 194 GLN A N 1
ATOM 1535 C CA . GLN A 1 194 ? 67.254 -11.038 -1.004 1.00 34.34 194 GLN A CA 1
ATOM 1536 C C . GLN A 1 194 ? 67.070 -11.268 -2.510 1.00 34.34 194 GLN A C 1
ATOM 1538 O O . GLN A 1 194 ? 67.179 -12.405 -2.960 1.00 34.34 194 GLN A O 1
ATOM 1543 N N . GLU A 1 195 ? 66.807 -10.212 -3.282 1.00 38.12 195 GLU A N 1
ATOM 1544 C CA . GLU A 1 195 ? 66.949 -10.262 -4.738 1.00 38.12 195 GLU A CA 1
ATOM 1545 C C . GLU A 1 195 ? 68.338 -9.724 -5.087 1.00 38.12 195 GLU A C 1
ATOM 1547 O O . GLU A 1 195 ? 68.662 -8.544 -4.935 1.00 38.12 195 GLU A O 1
ATOM 1552 N N . GLU A 1 196 ? 69.188 -10.684 -5.421 1.00 36.12 196 GLU A N 1
ATOM 1553 C CA . GLU A 1 196 ? 70.589 -10.559 -5.768 1.00 36.12 196 GLU A CA 1
ATOM 1554 C C . GLU A 1 196 ? 70.755 -9.812 -7.098 1.00 36.12 196 GLU A C 1
ATOM 1556 O O . GLU A 1 196 ? 70.147 -10.129 -8.120 1.00 36.12 196 GLU A O 1
ATOM 1561 N N . ILE A 1 197 ? 71.604 -8.789 -7.066 1.00 39.47 197 ILE A N 1
ATOM 1562 C CA . ILE A 1 197 ? 72.005 -7.982 -8.214 1.00 39.47 197 ILE A CA 1
ATOM 1563 C C . ILE A 1 197 ? 72.882 -8.846 -9.128 1.00 39.47 197 ILE A C 1
ATOM 1565 O O . ILE A 1 197 ? 74.046 -9.082 -8.815 1.00 39.47 197 ILE A O 1
ATOM 1569 N N . ALA A 1 198 ? 72.373 -9.236 -10.297 1.00 39.25 198 ALA A N 1
ATOM 1570 C CA . ALA A 1 198 ? 73.198 -9.759 -11.385 1.00 39.25 198 ALA A CA 1
ATOM 1571 C C . ALA A 1 198 ? 73.273 -8.740 -12.529 1.00 39.25 198 ALA A C 1
ATOM 1573 O O . ALA A 1 198 ? 72.453 -8.683 -13.446 1.00 39.25 198 ALA A O 1
ATOM 1574 N N . LYS A 1 199 ? 74.302 -7.900 -12.425 1.00 41.69 199 LYS A N 1
ATOM 1575 C CA . LYS A 1 199 ? 74.803 -6.978 -13.441 1.00 41.69 199 LYS A CA 1
ATOM 1576 C C . LYS A 1 199 ? 75.312 -7.807 -14.631 1.00 41.69 199 LYS A C 1
ATOM 1578 O O . LYS A 1 199 ? 76.229 -8.607 -14.475 1.00 41.69 199 LYS A O 1
ATOM 1583 N N . LYS A 1 200 ? 74.705 -7.633 -15.804 1.00 46.16 200 LYS A N 1
ATOM 1584 C CA . LYS A 1 200 ? 75.133 -8.258 -17.065 1.00 46.16 200 LYS A CA 1
ATOM 1585 C C . LYS A 1 200 ? 76.504 -7.676 -17.465 1.00 46.16 200 LYS A C 1
ATOM 1587 O O . LYS A 1 200 ? 76.588 -6.450 -17.554 1.00 46.16 200 LYS A O 1
ATOM 1592 N N . PRO A 1 201 ? 77.566 -8.475 -17.663 1.00 49.16 201 PRO A N 1
ATOM 1593 C CA . PRO A 1 201 ? 78.807 -7.954 -18.213 1.00 49.16 201 PRO A CA 1
ATOM 1594 C C . PRO A 1 201 ? 78.688 -7.824 -19.735 1.00 49.16 201 PRO A C 1
ATOM 1596 O O . PRO A 1 201 ? 78.316 -8.770 -20.429 1.00 49.16 201 PRO A O 1
ATOM 1599 N N . ASP A 1 202 ? 78.995 -6.621 -20.206 1.00 40.47 202 ASP A N 1
ATOM 1600 C CA . ASP A 1 202 ? 79.483 -6.334 -21.553 1.00 40.47 202 ASP A CA 1
ATOM 1601 C C . ASP A 1 202 ? 80.824 -7.055 -21.733 1.00 40.47 202 ASP A C 1
ATOM 1603 O O . ASP A 1 202 ? 81.671 -6.933 -20.848 1.00 40.47 202 ASP A O 1
ATOM 1607 N N . ILE A 1 203 ? 81.012 -7.786 -22.834 1.00 43.09 203 ILE A N 1
ATOM 1608 C CA . ILE A 1 203 ? 82.317 -8.087 -23.443 1.00 43.09 203 ILE A CA 1
ATOM 1609 C C . ILE A 1 203 ? 82.074 -8.424 -24.922 1.00 43.09 203 ILE A C 1
ATOM 1611 O O . ILE A 1 203 ? 81.323 -9.340 -25.261 1.00 43.09 203 ILE A O 1
ATOM 1615 N N . ASP A 1 204 ? 82.737 -7.628 -25.756 1.00 39.84 204 ASP A N 1
ATOM 1616 C CA . ASP A 1 204 ? 82.929 -7.733 -27.200 1.00 39.84 204 ASP A CA 1
ATOM 1617 C C . ASP A 1 204 ? 83.668 -9.014 -27.653 1.00 39.84 204 ASP A C 1
ATOM 1619 O O . ASP A 1 204 ? 84.362 -9.658 -26.867 1.00 39.84 204 ASP A O 1
ATOM 1623 N N . GLN A 1 205 ? 83.640 -9.228 -28.982 1.00 37.91 205 GLN A N 1
ATOM 1624 C CA . GLN A 1 205 ? 84.415 -10.167 -29.827 1.00 37.91 205 GLN A CA 1
ATOM 1625 C C . GLN A 1 205 ? 83.789 -11.573 -29.944 1.00 37.91 205 GLN A C 1
ATOM 1627 O O . GLN A 1 205 ? 83.671 -12.296 -28.963 1.00 37.91 205 GLN A O 1
ATOM 1632 N N . PHE A 1 206 ? 83.339 -12.039 -31.114 1.00 37.81 206 PHE A N 1
ATOM 1633 C CA . PHE A 1 206 ? 83.878 -11.910 -32.477 1.00 37.81 206 PHE A CA 1
ATOM 1634 C C . PHE A 1 206 ? 82.804 -11.633 -33.535 1.00 37.81 206 PHE A C 1
ATOM 1636 O O . PHE A 1 206 ? 81.674 -12.148 -33.375 1.00 37.81 206 PHE A O 1
#

Organism: NCBI:txid35525

Sequence (206 aa):
AYYIFTNIEAFKRQFSRYKSGHLGQEATKRCFVSGGSPSLPPSKSRVVEAICVQLMNEITSPTRKSNKDSEYVSRYGRIVLRYNEIKHYVSQSTILMERTGITLFQINESTLSTWHKNSIRVEEIKTLLQGGKLLTVSLCATEPLLSANDRPTQSSQLSNHMVFEEPQDNTGLAQVRRRHTAPSNNEDNSLTSQEEIAKKPDIDQF

pLDDT: mean 70.63, std 20.11, range [30.33, 96.12]

Radius of gyration: 35.42 Å; chains: 1; bounding box: 104×38×108 Å